Protein AF-A0A839XY44-F1 (afdb_monomer_lite)

Structure (mmCIF, N/CA/C/O backbone):
data_AF-A0A839XY44-F1
#
_entry.id   AF-A0A839XY44-F1
#
loop_
_atom_site.group_PDB
_atom_site.id
_atom_site.type_symbol
_atom_site.label_atom_id
_atom_site.label_alt_id
_atom_site.label_comp_id
_atom_site.label_asym_id
_atom_site.label_entity_id
_atom_site.label_seq_id
_atom_site.pdbx_PDB_ins_code
_atom_site.Cartn_x
_atom_site.Cartn_y
_atom_site.Cartn_z
_atom_site.occupancy
_atom_site.B_iso_or_equiv
_atom_site.auth_seq_id
_atom_site.auth_comp_id
_atom_site.auth_asym_id
_atom_site.auth_atom_id
_atom_site.pdbx_PDB_model_num
ATOM 1 N N . MET A 1 1 ? -42.173 -4.800 47.029 1.00 40.44 1 MET A N 1
ATOM 2 C CA . MET A 1 1 ? -41.913 -5.721 45.903 1.00 40.44 1 MET A CA 1
ATOM 3 C C . MET A 1 1 ? -42.371 -5.033 44.632 1.00 40.44 1 MET A C 1
ATOM 5 O O . MET A 1 1 ? -43.561 -4.953 44.373 1.00 40.44 1 MET A O 1
ATOM 9 N N . THR A 1 2 ? -41.430 -4.412 43.932 1.00 38.66 2 THR A N 1
ATOM 10 C CA . THR A 1 2 ? -41.634 -3.600 42.729 1.00 38.66 2 THR A CA 1
ATOM 11 C C . THR A 1 2 ? -41.383 -4.471 41.500 1.00 38.66 2 THR A C 1
ATOM 13 O O . THR A 1 2 ? -40.293 -5.015 41.348 1.00 38.66 2 THR A O 1
ATOM 16 N N . ALA A 1 3 ? -42.399 -4.645 40.652 1.00 41.47 3 ALA A N 1
ATOM 17 C CA . ALA A 1 3 ? -42.292 -5.419 39.419 1.00 41.47 3 ALA A CA 1
ATOM 18 C C . ALA A 1 3 ? -41.807 -4.528 38.266 1.00 41.47 3 ALA A C 1
ATOM 20 O O . ALA A 1 3 ? -42.402 -3.501 37.947 1.00 41.47 3 ALA A O 1
ATOM 21 N N . THR A 1 4 ? -40.694 -4.944 37.679 1.00 37.62 4 THR A N 1
ATOM 22 C CA . THR A 1 4 ? -39.958 -4.324 36.580 1.00 37.62 4 THR A CA 1
ATOM 23 C C . THR A 1 4 ? -40.728 -4.434 35.257 1.00 37.62 4 THR A C 1
ATOM 25 O O . THR A 1 4 ? -41.031 -5.536 34.805 1.00 37.62 4 THR A O 1
ATOM 28 N N . GLN A 1 5 ? -41.017 -3.296 34.617 1.00 40.06 5 GLN A N 1
ATOM 29 C CA . GLN A 1 5 ? -41.460 -3.214 33.219 1.00 40.06 5 GLN A CA 1
ATOM 30 C C . GLN A 1 5 ? -40.289 -3.514 32.268 1.00 40.06 5 GLN A C 1
ATOM 32 O O . GLN A 1 5 ? -39.195 -2.977 32.437 1.00 40.06 5 GLN A O 1
ATOM 37 N N . ALA A 1 6 ? -40.532 -4.345 31.254 1.00 39.34 6 ALA A N 1
ATOM 38 C CA . ALA A 1 6 ? -39.613 -4.579 30.141 1.00 39.34 6 ALA A CA 1
ATOM 39 C C . ALA A 1 6 ? -39.877 -3.579 28.991 1.00 39.34 6 ALA A C 1
ATOM 41 O O . ALA A 1 6 ? -41.036 -3.229 28.760 1.00 39.34 6 ALA A O 1
ATOM 42 N N . PRO A 1 7 ? -38.847 -3.126 28.251 1.00 44.50 7 PRO A N 1
ATOM 43 C CA . PRO A 1 7 ? -39.015 -2.171 27.158 1.00 44.50 7 PRO A CA 1
ATOM 44 C C . PRO A 1 7 ? -39.501 -2.853 25.869 1.00 44.50 7 PRO A C 1
ATOM 46 O O . PRO A 1 7 ? -38.890 -3.799 25.373 1.00 44.50 7 PRO A O 1
ATOM 49 N N . THR A 1 8 ? -40.586 -2.338 25.292 1.00 41.50 8 THR A N 1
ATOM 50 C CA . THR A 1 8 ? -41.048 -2.669 23.938 1.00 41.50 8 THR A CA 1
ATOM 51 C C . THR A 1 8 ? -40.262 -1.859 22.908 1.00 41.50 8 THR A C 1
ATOM 53 O O . THR A 1 8 ? -40.379 -0.635 22.859 1.00 41.50 8 THR A O 1
ATOM 56 N N . ASN A 1 9 ? -39.468 -2.539 22.078 1.00 42.09 9 ASN A N 1
ATOM 57 C CA . ASN A 1 9 ? -38.770 -1.932 20.945 1.00 42.09 9 ASN A CA 1
ATOM 58 C C . ASN A 1 9 ? -39.769 -1.561 19.841 1.00 42.09 9 ASN A C 1
ATOM 60 O O . ASN A 1 9 ? -40.447 -2.427 19.289 1.00 42.09 9 ASN A O 1
ATOM 64 N N . GLY A 1 10 ? -39.837 -0.268 19.523 1.00 40.12 10 GLY A N 1
ATOM 65 C CA . GLY A 1 10 ? -40.574 0.259 18.383 1.00 40.12 10 GLY A CA 1
ATOM 66 C C . GLY A 1 10 ? -39.823 0.019 17.076 1.00 40.12 10 GLY A C 1
ATOM 67 O O . GLY A 1 10 ? -38.669 0.418 16.934 1.00 40.12 10 GLY A O 1
ATOM 68 N N . HIS A 1 11 ? -40.502 -0.598 16.114 1.00 39.22 11 HIS A N 1
ATOM 69 C CA . HIS A 1 11 ? -40.177 -0.470 14.699 1.00 39.22 11 HIS A CA 1
ATOM 70 C C . HIS A 1 11 ? -41.278 0.370 14.049 1.00 39.22 11 HIS A C 1
ATOM 72 O O . HIS A 1 11 ? -42.430 -0.057 13.980 1.00 39.22 11 HIS A O 1
ATOM 78 N N . ASP A 1 12 ? -40.911 1.573 13.602 1.00 46.47 12 ASP A N 1
ATOM 79 C CA . ASP A 1 12 ? -41.733 2.421 12.740 1.00 46.47 12 ASP A CA 1
ATOM 80 C C . ASP A 1 12 ? -41.962 1.690 11.412 1.00 46.47 12 ASP A C 1
ATOM 82 O O . ASP A 1 12 ? -41.063 1.572 10.576 1.00 46.47 12 ASP A O 1
ATOM 86 N N . LEU A 1 13 ? -43.172 1.164 11.231 1.00 50.34 13 LEU A N 1
ATOM 87 C CA . LEU A 1 13 ? -43.634 0.696 9.934 1.00 50.34 13 LEU A CA 1
ATOM 88 C C . LEU A 1 13 ? -44.126 1.902 9.132 1.00 50.34 13 LEU A C 1
ATOM 90 O O . LEU A 1 13 ? -45.050 2.614 9.525 1.00 50.34 13 LEU A O 1
ATOM 94 N N . ASP A 1 14 ? -43.460 2.101 7.999 1.00 43.91 14 ASP A N 1
ATOM 95 C CA . ASP A 1 14 ? -43.719 3.101 6.974 1.00 43.91 14 ASP A CA 1
ATOM 96 C C . ASP A 1 14 ? -45.225 3.266 6.678 1.00 43.91 14 ASP A C 1
ATOM 98 O O . ASP A 1 14 ? -45.912 2.360 6.186 1.00 43.91 14 ASP A O 1
ATOM 102 N N . LYS A 1 15 ? -45.742 4.463 6.981 1.00 49.47 15 LYS A N 1
ATOM 103 C CA . LYS A 1 15 ? -47.161 4.844 6.876 1.00 49.47 15 LYS A CA 1
ATOM 104 C C . LYS A 1 15 ? -47.700 4.756 5.436 1.00 49.47 15 LYS A C 1
ATOM 106 O O . LYS A 1 15 ? -48.915 4.776 5.240 1.00 49.47 15 LYS A O 1
ATOM 111 N N . GLY A 1 16 ? -46.832 4.596 4.431 1.00 48.03 16 GLY A N 1
ATOM 112 C CA . GLY A 1 16 ? -47.216 4.402 3.030 1.00 48.03 16 GLY A CA 1
ATOM 113 C C . GLY A 1 16 ? -47.768 3.010 2.681 1.00 48.03 16 GLY A C 1
ATOM 114 O O . GLY A 1 16 ? -48.560 2.888 1.742 1.00 48.03 16 GLY A O 1
ATOM 115 N N . VAL A 1 17 ? -47.410 1.956 3.428 1.00 49.91 17 VAL A N 1
ATOM 116 C CA . VAL A 1 17 ? -47.859 0.576 3.130 1.00 49.91 17 VAL A CA 1
ATOM 117 C C . VAL A 1 17 ? -49.271 0.318 3.665 1.00 49.91 17 VAL A C 1
ATOM 119 O O . VAL A 1 17 ? -50.088 -0.317 2.993 1.00 49.91 17 VAL A O 1
ATOM 122 N N . VAL A 1 18 ? -49.601 0.890 4.826 1.00 51.09 18 VAL A N 1
ATOM 123 C CA . VAL A 1 18 ? -50.917 0.738 5.473 1.00 51.09 18 VAL A CA 1
ATOM 124 C C . VAL A 1 18 ? -52.036 1.365 4.626 1.00 51.09 18 VAL A C 1
ATOM 126 O O . VAL A 1 18 ? -53.115 0.786 4.501 1.00 51.09 18 VAL A O 1
ATOM 129 N N . ALA A 1 19 ? -51.765 2.479 3.936 1.00 52.78 19 ALA A N 1
ATOM 130 C CA . ALA A 1 19 ? -52.747 3.143 3.074 1.00 52.78 19 ALA A CA 1
ATOM 131 C C . ALA A 1 19 ? -53.102 2.333 1.807 1.00 52.78 19 ALA A C 1
ATOM 133 O O . ALA A 1 19 ? -54.256 2.334 1.374 1.00 52.78 19 ALA A O 1
ATOM 134 N N . ARG A 1 20 ? -52.149 1.582 1.227 1.00 51.22 20 ARG A N 1
ATOM 135 C CA . ARG A 1 20 ? -52.422 0.729 0.051 1.00 51.22 20 ARG A CA 1
ATOM 136 C C . ARG A 1 20 ? -53.151 -0.565 0.408 1.00 51.22 20 ARG A C 1
ATOM 138 O O . ARG A 1 20 ? -53.931 -1.053 -0.408 1.00 51.22 20 ARG A O 1
ATOM 145 N N . PHE A 1 21 ? -52.940 -1.103 1.610 1.00 49.59 21 PHE A N 1
ATOM 146 C CA . PHE A 1 21 ? -53.698 -2.261 2.092 1.00 49.59 21 PHE A CA 1
ATOM 147 C C . PHE A 1 21 ? -55.124 -1.888 2.519 1.00 49.59 21 PHE A C 1
ATOM 149 O O . PHE A 1 21 ? -56.051 -2.630 2.201 1.00 49.59 21 PHE A O 1
ATOM 156 N N . GLY A 1 22 ? -55.326 -0.712 3.126 1.00 52.31 22 GLY A N 1
ATOM 157 C CA . GLY A 1 22 ? -56.659 -0.222 3.499 1.00 52.31 22 GLY A CA 1
ATOM 158 C C . GLY A 1 22 ? -57.598 -0.031 2.301 1.00 52.31 22 GLY A C 1
ATOM 159 O O . GLY A 1 22 ? -58.738 -0.488 2.330 1.00 52.31 22 GLY A O 1
ATOM 160 N N . ALA A 1 23 ? -57.104 0.544 1.198 1.00 52.06 23 ALA A N 1
ATOM 161 C CA . ALA A 1 23 ? -57.911 0.747 -0.010 1.00 52.06 23 ALA A CA 1
ATOM 162 C C . ALA A 1 23 ? -58.240 -0.565 -0.754 1.00 52.06 23 ALA A C 1
ATOM 164 O O . ALA A 1 23 ? -59.282 -0.671 -1.402 1.00 52.06 23 ALA A O 1
ATOM 165 N N . LYS A 1 24 ? -57.376 -1.586 -0.647 1.00 49.12 24 LYS A N 1
ATOM 166 C CA . LYS A 1 24 ? -57.621 -2.903 -1.254 1.00 49.12 24 LYS A CA 1
ATOM 167 C C . LYS A 1 24 ? -58.607 -3.741 -0.433 1.00 49.12 24 LYS A C 1
ATOM 169 O O . LYS A 1 24 ? -59.386 -4.470 -1.032 1.00 49.12 24 LYS A O 1
ATOM 174 N N . LEU A 1 25 ? -58.618 -3.578 0.895 1.00 48.75 25 LEU A N 1
ATOM 175 C CA . LEU A 1 25 ? -59.583 -4.210 1.804 1.00 48.75 25 LEU A CA 1
ATOM 176 C C . LEU A 1 25 ? -60.983 -3.586 1.705 1.00 48.75 25 LEU A C 1
ATOM 178 O O . LEU A 1 25 ? -61.963 -4.328 1.682 1.00 48.75 25 LEU A O 1
ATOM 182 N N . ALA A 1 26 ? -61.084 -2.261 1.547 1.00 47.47 26 ALA A N 1
ATOM 183 C CA . ALA A 1 26 ? -62.368 -1.577 1.367 1.00 47.47 26 ALA A CA 1
ATOM 184 C C . ALA A 1 26 ? -63.065 -1.962 0.047 1.00 47.47 26 ALA A C 1
ATOM 186 O O . ALA A 1 26 ? -64.273 -2.180 0.029 1.00 47.47 26 ALA A O 1
ATOM 187 N N . LYS A 1 27 ? -62.304 -2.167 -1.041 1.00 45.28 27 LYS A N 1
ATOM 188 C CA . LYS A 1 27 ? -62.861 -2.611 -2.332 1.00 45.28 27 LYS A CA 1
ATOM 189 C C . LYS A 1 27 ? -63.316 -4.081 -2.338 1.00 45.28 27 LYS A C 1
ATOM 191 O O . LYS A 1 27 ? -64.126 -4.454 -3.176 1.00 45.28 27 LYS A O 1
ATOM 196 N N . THR A 1 28 ? -62.827 -4.914 -1.415 1.00 43.78 28 THR A N 1
ATOM 197 C CA . THR A 1 28 ? -63.354 -6.276 -1.188 1.00 43.78 28 THR A CA 1
ATOM 198 C C . THR A 1 28 ? -64.527 -6.326 -0.206 1.00 43.78 28 THR A C 1
ATOM 200 O O . THR A 1 28 ? -65.276 -7.297 -0.232 1.00 43.78 28 THR A O 1
ATOM 203 N N . ALA A 1 29 ? -64.712 -5.306 0.637 1.00 43.09 29 ALA A N 1
ATOM 204 C CA . ALA A 1 29 ? -65.801 -5.268 1.614 1.00 43.09 29 ALA A CA 1
ATOM 205 C C . ALA A 1 29 ? -67.149 -4.849 0.992 1.00 43.09 29 ALA A C 1
ATOM 207 O O . ALA A 1 29 ? -68.186 -5.345 1.409 1.00 43.09 29 ALA A O 1
ATOM 208 N N . GLU A 1 30 ? -67.149 -4.028 -0.064 1.00 41.34 30 GLU A N 1
ATOM 209 C CA . GLU A 1 30 ? -68.379 -3.587 -0.754 1.00 41.34 30 GLU A CA 1
ATOM 210 C C . GLU A 1 30 ? -68.938 -4.587 -1.791 1.00 41.34 30 GLU A C 1
ATOM 212 O O . GLU A 1 30 ? -69.933 -4.310 -2.453 1.00 41.34 30 GLU A O 1
ATOM 217 N N . THR A 1 31 ? -68.332 -5.768 -1.957 1.00 45.06 31 THR A N 1
ATOM 218 C CA . THR A 1 31 ? -68.825 -6.823 -2.878 1.00 45.06 31 THR A CA 1
ATOM 219 C C . THR A 1 31 ? -69.121 -8.150 -2.161 1.00 45.06 31 THR A C 1
ATOM 221 O O . THR A 1 31 ? -69.322 -9.173 -2.806 1.00 45.06 31 THR A O 1
ATOM 224 N N . SER A 1 32 ? -69.162 -8.153 -0.824 1.00 45.56 32 SER A N 1
ATOM 225 C CA . SER A 1 32 ? -69.278 -9.372 -0.003 1.00 45.56 32 SER A CA 1
ATOM 226 C C . SER A 1 32 ? -70.564 -9.452 0.834 1.00 45.56 32 SER A C 1
ATOM 228 O O . SER A 1 32 ? -70.625 -10.257 1.757 1.00 45.56 32 SER A O 1
ATOM 230 N N . ASP A 1 33 ? -71.593 -8.663 0.514 1.00 42.41 33 ASP A N 1
ATOM 231 C CA . ASP A 1 33 ? -72.858 -8.631 1.274 1.00 42.41 33 ASP A CA 1
ATOM 232 C C . ASP A 1 33 ? -74.039 -9.305 0.557 1.00 42.41 33 ASP A C 1
ATOM 234 O O . ASP A 1 33 ? -75.197 -9.053 0.871 1.00 42.41 33 ASP A O 1
ATOM 238 N N . ASN A 1 34 ? -73.782 -10.185 -0.417 1.00 53.44 34 ASN A N 1
ATOM 239 C CA . ASN A 1 34 ? -74.862 -10.943 -1.064 1.00 53.44 34 ASN A CA 1
ATOM 240 C C . ASN A 1 34 ? -74.422 -12.279 -1.678 1.00 53.44 34 ASN A C 1
ATOM 242 O O . ASN A 1 34 ? -74.818 -12.633 -2.786 1.00 53.44 34 ASN A O 1
ATOM 246 N N . VAL A 1 35 ? -73.605 -13.046 -0.953 1.00 49.34 35 VAL A N 1
ATOM 247 C CA . VAL A 1 35 ? -73.381 -14.464 -1.267 1.00 49.34 35 VAL A CA 1
ATOM 248 C C . VAL A 1 35 ? -73.365 -15.248 0.044 1.00 49.34 35 VAL A C 1
ATOM 250 O O . VAL A 1 35 ? -72.307 -15.541 0.597 1.00 49.34 35 VAL A O 1
ATOM 253 N N . GLU A 1 36 ? -74.554 -15.575 0.567 1.00 50.84 36 GLU A N 1
ATOM 254 C CA . GLU A 1 36 ? -74.685 -16.743 1.448 1.00 50.84 36 GLU A CA 1
ATOM 255 C C . GLU A 1 36 ? -74.027 -17.918 0.703 1.00 50.84 36 GLU A C 1
ATOM 257 O O . GLU A 1 36 ? -74.371 -18.150 -0.462 1.00 50.84 36 GLU A O 1
ATOM 262 N N . PRO A 1 37 ? -73.047 -18.622 1.297 1.00 52.94 37 PRO A N 1
ATOM 263 C CA . PRO A 1 37 ? -72.360 -19.685 0.588 1.00 52.94 37 PRO A CA 1
ATOM 264 C C . PRO A 1 37 ? -73.406 -20.719 0.172 1.00 52.94 37 PRO A C 1
ATOM 266 O O . PRO A 1 37 ? -74.141 -21.225 1.018 1.00 52.94 37 PRO A O 1
ATOM 269 N N . GLU A 1 38 ? -73.475 -21.034 -1.126 1.00 55.88 38 GLU A N 1
ATOM 270 C CA . GLU A 1 38 ? -74.392 -22.031 -1.711 1.00 55.88 38 GLU A CA 1
ATOM 271 C C . GLU A 1 38 ? -74.461 -23.318 -0.870 1.00 55.88 38 GLU A C 1
ATOM 273 O O . GLU A 1 38 ? -75.522 -23.921 -0.727 1.00 55.88 38 GLU A O 1
ATOM 278 N N . GLN A 1 39 ? -73.346 -23.661 -0.220 1.00 57.97 39 GLN A N 1
ATOM 279 C CA . GLN A 1 39 ? -73.186 -24.790 0.687 1.00 57.97 39 GLN A CA 1
ATOM 280 C C . GLN A 1 39 ? -74.081 -24.731 1.940 1.00 57.97 39 GLN A C 1
ATOM 282 O O . GLN A 1 39 ? -74.568 -25.774 2.361 1.00 57.97 39 GLN A O 1
ATOM 287 N N . ASP A 1 40 ? -74.361 -23.564 2.532 1.00 59.06 40 ASP A N 1
ATOM 288 C CA . ASP A 1 40 ? -75.241 -23.454 3.713 1.00 59.06 40 ASP A CA 1
ATOM 289 C C . ASP A 1 40 ? -76.727 -23.550 3.337 1.00 59.06 40 ASP A C 1
ATOM 291 O O . ASP A 1 40 ? -77.524 -24.155 4.063 1.00 59.06 40 ASP A O 1
ATOM 295 N N . ILE A 1 41 ? -77.105 -23.023 2.167 1.00 64.44 41 ILE A N 1
ATOM 296 C CA . ILE A 1 41 ? -78.453 -23.193 1.604 1.00 64.44 41 ILE A CA 1
ATOM 297 C C . ILE A 1 41 ? -78.665 -24.662 1.219 1.00 64.44 41 ILE A C 1
ATOM 299 O O . ILE A 1 41 ? -79.723 -25.232 1.493 1.00 64.44 41 ILE A O 1
ATOM 303 N N . GLU A 1 42 ? -77.656 -25.300 0.630 1.00 66.31 42 GLU A N 1
ATOM 304 C CA . GLU A 1 42 ? -77.681 -26.710 0.248 1.00 66.31 42 GLU A CA 1
ATOM 305 C C . GLU A 1 42 ? -77.720 -27.627 1.477 1.00 66.31 42 GLU A C 1
ATOM 307 O O . GLU A 1 42 ? -78.554 -28.527 1.540 1.00 66.31 42 GLU A O 1
ATOM 312 N N . VAL A 1 43 ? -76.943 -27.344 2.527 1.00 69.50 43 VAL A N 1
ATOM 313 C CA . VAL A 1 43 ? -77.003 -28.083 3.801 1.00 69.50 43 VAL A CA 1
ATOM 314 C C . VAL A 1 43 ? -78.353 -27.891 4.498 1.00 69.50 43 VAL A C 1
ATOM 316 O O . VAL A 1 43 ? -78.891 -28.851 5.057 1.00 69.50 43 VAL A O 1
ATOM 319 N N . ARG A 1 44 ? -78.956 -26.694 4.447 1.00 70.50 44 ARG A N 1
ATOM 320 C CA . ARG A 1 44 ? -80.315 -26.458 4.971 1.00 70.50 44 ARG A CA 1
ATOM 321 C C . ARG A 1 44 ? -81.378 -27.211 4.170 1.00 70.50 44 ARG A C 1
ATOM 323 O O . ARG A 1 44 ? -82.249 -27.830 4.782 1.00 70.50 44 ARG A O 1
ATOM 330 N N . LYS A 1 45 ? -81.284 -27.232 2.836 1.00 74.38 45 LYS A N 1
ATOM 331 C CA . LYS A 1 45 ? -82.171 -28.024 1.964 1.00 74.38 45 LYS A CA 1
ATOM 332 C C . LYS A 1 45 ? -82.016 -29.523 2.221 1.00 74.38 45 LYS A C 1
ATOM 334 O O . LYS A 1 45 ? -83.021 -30.197 2.415 1.00 74.38 45 LYS A O 1
ATOM 339 N N . LEU A 1 46 ? -80.786 -30.021 2.349 1.00 70.62 46 LEU A N 1
ATOM 340 C CA . LEU A 1 46 ? -80.493 -31.421 2.670 1.00 70.62 46 LEU A CA 1
ATOM 341 C C . LEU A 1 46 ? -80.983 -31.811 4.072 1.00 70.62 46 LEU A C 1
ATOM 343 O O . LEU A 1 46 ? -81.479 -32.919 4.260 1.00 70.62 46 LEU A O 1
ATOM 347 N N . ARG A 1 47 ? -80.909 -30.911 5.063 1.00 73.56 47 ARG A N 1
ATOM 348 C CA . ARG A 1 47 ? -81.481 -31.144 6.404 1.00 73.56 47 ARG A CA 1
ATOM 349 C C . ARG A 1 47 ? -83.009 -31.146 6.392 1.00 73.56 47 ARG A C 1
ATOM 351 O O . ARG A 1 47 ? -83.602 -31.985 7.064 1.00 73.56 47 ARG A O 1
ATOM 358 N N . ALA A 1 48 ? -83.639 -30.255 5.627 1.00 74.38 48 ALA A N 1
ATOM 359 C CA . ALA A 1 48 ? -85.092 -30.231 5.460 1.00 74.38 48 ALA A CA 1
ATOM 360 C C . ALA A 1 48 ? -85.598 -31.470 4.699 1.00 74.38 48 ALA A C 1
ATOM 362 O O . ALA A 1 48 ? -86.617 -32.053 5.066 1.00 74.38 48 ALA A O 1
ATOM 363 N N . GLU A 1 49 ? -84.855 -31.927 3.690 1.00 73.56 49 GLU A N 1
ATOM 364 C CA . GLU A 1 49 ? -85.137 -33.164 2.962 1.00 73.56 49 GLU A CA 1
ATOM 365 C C . GLU A 1 49 ? -84.924 -34.400 3.847 1.00 73.56 49 GLU A C 1
ATOM 367 O O . GLU A 1 49 ? -85.751 -35.308 3.840 1.00 73.56 49 GLU A O 1
ATOM 372 N N . ALA A 1 50 ? -83.877 -34.420 4.678 1.00 71.62 50 ALA A N 1
ATOM 373 C CA . ALA A 1 50 ? -83.650 -35.484 5.654 1.00 71.62 50 ALA A CA 1
ATOM 374 C C . ALA A 1 50 ? -84.739 -35.523 6.739 1.00 71.62 50 ALA A C 1
ATOM 376 O O . ALA A 1 50 ? -85.126 -36.607 7.168 1.00 71.62 50 ALA A O 1
ATOM 377 N N . ALA A 1 51 ? -85.260 -34.369 7.167 1.00 73.75 51 ALA A N 1
ATOM 378 C CA . ALA A 1 51 ? -86.389 -34.294 8.092 1.00 73.75 51 ALA A CA 1
ATOM 379 C C . ALA A 1 51 ? -87.682 -34.816 7.445 1.00 73.75 51 ALA A C 1
ATOM 381 O O . ALA A 1 51 ? -88.340 -35.672 8.029 1.00 73.75 51 ALA A O 1
ATOM 382 N N . ARG A 1 52 ? -87.984 -34.409 6.202 1.00 72.19 52 ARG A N 1
ATOM 383 C CA . ARG A 1 52 ? -89.128 -34.944 5.441 1.00 72.19 52 ARG A CA 1
ATOM 384 C C . ARG A 1 52 ? -89.018 -36.445 5.201 1.00 72.19 52 ARG A C 1
ATOM 386 O O . ARG A 1 52 ? -89.996 -37.156 5.380 1.00 72.19 52 ARG A O 1
ATOM 393 N N . LYS A 1 53 ? -87.831 -36.946 4.850 1.00 70.19 53 LYS A N 1
ATOM 394 C CA . LYS A 1 53 ? -87.591 -38.387 4.685 1.00 70.19 53 LYS A CA 1
ATOM 395 C C . LYS A 1 53 ? -87.770 -39.148 5.995 1.00 70.19 53 LYS A C 1
ATOM 397 O O . LYS A 1 53 ? -88.311 -40.240 5.965 1.00 70.19 53 LYS A O 1
ATOM 402 N N . ARG A 1 54 ? -87.377 -38.580 7.140 1.00 70.81 54 ARG A N 1
ATOM 403 C CA . ARG A 1 54 ? -87.629 -39.186 8.461 1.00 70.81 54 ARG A CA 1
ATOM 404 C C . ARG A 1 54 ? -89.108 -39.204 8.823 1.00 70.81 54 ARG A C 1
ATOM 406 O O . ARG A 1 54 ? -89.546 -40.155 9.451 1.00 70.81 54 ARG A O 1
ATOM 413 N N . GLU A 1 55 ? -89.860 -38.181 8.439 1.00 70.31 55 GLU A N 1
ATOM 414 C CA . GLU A 1 55 ? -91.295 -38.102 8.713 1.00 70.31 55 GLU A CA 1
ATOM 415 C C . GLU A 1 55 ? -92.106 -39.039 7.811 1.00 70.31 55 GLU A C 1
ATOM 417 O O . GLU A 1 55 ? -92.975 -39.744 8.307 1.00 70.31 55 GLU A O 1
ATOM 422 N N . ILE A 1 56 ? -91.740 -39.159 6.530 1.00 68.62 56 ILE A N 1
ATOM 423 C CA . ILE A 1 56 ? -92.283 -40.188 5.627 1.00 68.62 56 ILE A CA 1
ATOM 424 C C . ILE A 1 56 ? -91.953 -41.586 6.160 1.00 68.62 56 ILE A C 1
ATOM 426 O O . ILE A 1 56 ? -92.852 -42.401 6.312 1.00 68.62 56 ILE A O 1
ATOM 430 N N . ASN A 1 57 ? -90.698 -41.831 6.543 1.00 63.00 57 ASN A N 1
ATOM 431 C CA . ASN A 1 57 ? -90.272 -43.127 7.069 1.00 63.00 57 ASN A CA 1
ATOM 432 C C . ASN A 1 57 ? -90.952 -43.443 8.416 1.00 63.00 57 ASN A C 1
ATOM 434 O O . ASN A 1 57 ? -91.287 -44.593 8.667 1.00 63.00 57 ASN A O 1
ATOM 438 N N . ARG A 1 58 ? -91.255 -42.431 9.249 1.00 63.00 58 ARG A N 1
ATOM 439 C CA . ARG A 1 58 ? -92.056 -42.576 10.480 1.00 63.00 58 ARG A CA 1
ATOM 440 C C . ARG A 1 58 ? -93.514 -42.954 10.190 1.00 63.00 58 ARG A C 1
ATOM 442 O O . ARG A 1 58 ? -94.053 -43.830 10.856 1.00 63.00 58 ARG A O 1
ATOM 449 N N . LEU A 1 59 ? -94.136 -42.324 9.194 1.00 61.16 59 LEU A N 1
ATOM 450 C CA . LEU A 1 59 ? -95.503 -42.642 8.758 1.00 61.16 59 LEU A CA 1
ATOM 451 C C . LEU A 1 59 ? -95.585 -44.009 8.053 1.00 61.16 59 LEU A C 1
ATOM 453 O O . LEU A 1 59 ? -96.613 -44.684 8.121 1.00 61.16 59 LEU A O 1
ATOM 457 N N . GLU A 1 60 ? -94.493 -44.441 7.421 1.00 58.00 60 GLU A N 1
ATOM 458 C CA . GLU A 1 60 ? -94.317 -45.805 6.920 1.00 58.00 60 GLU A CA 1
ATOM 459 C C . GLU A 1 60 ? -94.111 -46.796 8.077 1.00 58.00 60 GLU A C 1
ATOM 461 O O . GLU A 1 60 ? -94.733 -47.852 8.063 1.00 58.00 60 GLU A O 1
ATOM 466 N N . THR A 1 61 ? -93.353 -46.452 9.131 1.00 57.69 61 THR A N 1
ATOM 467 C CA . THR A 1 61 ? -93.154 -47.337 10.301 1.00 57.69 61 THR A CA 1
ATOM 468 C C . THR A 1 61 ? -94.409 -47.499 11.160 1.00 57.69 61 THR A C 1
ATOM 470 O O . THR A 1 61 ? -94.647 -48.596 11.655 1.00 57.69 61 THR A O 1
ATOM 473 N N . GLU A 1 62 ? -95.250 -46.467 11.284 1.00 56.22 62 GLU A N 1
ATOM 474 C CA . GLU A 1 62 ? -96.539 -46.539 11.999 1.00 56.22 62 GLU A CA 1
ATOM 475 C C . GLU A 1 62 ? -97.600 -47.373 11.234 1.00 56.22 62 GLU A C 1
ATOM 477 O O . GLU A 1 62 ? -98.554 -47.850 11.843 1.00 56.22 62 GLU A O 1
ATOM 482 N N . ASN A 1 63 ? -97.403 -47.644 9.932 1.00 52.53 63 ASN A N 1
ATOM 483 C CA . ASN A 1 63 ? -98.190 -48.617 9.150 1.00 52.53 63 ASN A CA 1
ATOM 484 C C . ASN A 1 63 ? -97.468 -49.971 8.936 1.00 52.53 63 ASN A C 1
ATOM 486 O O . ASN A 1 63 ? -98.077 -50.929 8.454 1.00 52.53 63 ASN A O 1
ATOM 490 N N . ALA A 1 64 ? -96.184 -50.080 9.296 1.00 50.09 64 ALA A N 1
ATOM 491 C CA . ALA A 1 64 ? -95.344 -51.254 9.037 1.00 50.09 64 ALA A CA 1
ATOM 492 C C . ALA A 1 64 ? -95.428 -52.353 10.109 1.00 50.09 64 ALA A C 1
ATOM 494 O O . ALA A 1 64 ? -94.870 -53.432 9.902 1.00 50.09 64 ALA A O 1
ATOM 495 N N . GLU A 1 65 ? -96.168 -52.156 11.209 1.00 49.88 65 GLU A N 1
ATOM 496 C CA . GLU A 1 65 ? -96.461 -53.250 12.156 1.00 49.88 65 GLU A CA 1
ATOM 497 C C . GLU A 1 65 ? -97.261 -54.401 11.502 1.00 49.88 65 GLU A C 1
ATOM 499 O O . GLU A 1 65 ? -97.268 -55.517 12.017 1.00 49.88 65 GLU A O 1
ATOM 504 N N . LEU A 1 66 ? -97.844 -54.185 10.313 1.00 52.22 66 LEU A N 1
ATOM 505 C CA . LEU A 1 66 ? -98.539 -55.205 9.513 1.00 52.22 66 LEU A CA 1
ATOM 506 C C . LEU A 1 66 ? -97.690 -55.859 8.400 1.00 52.22 66 LEU A C 1
ATOM 508 O O . LEU A 1 66 ? -98.166 -56.791 7.757 1.00 52.22 66 LEU A O 1
ATOM 512 N N . PHE A 1 67 ? -96.421 -55.465 8.220 1.00 48.91 67 PHE A N 1
ATOM 513 C CA . PHE A 1 67 ? -95.461 -56.136 7.318 1.00 48.91 67 PHE A CA 1
ATOM 514 C C . PHE A 1 67 ? -94.167 -56.565 8.027 1.00 48.91 67 PHE A C 1
ATOM 516 O O . PHE A 1 67 ? -93.157 -56.854 7.387 1.00 48.91 67 PHE A O 1
ATOM 523 N N . ALA A 1 68 ? -94.203 -56.670 9.358 1.00 49.84 68 ALA A N 1
ATOM 524 C CA . ALA A 1 68 ? -93.050 -56.922 10.222 1.00 49.84 68 ALA A CA 1
ATOM 525 C C . ALA A 1 68 ? -92.320 -58.265 10.020 1.00 49.84 68 ALA A C 1
ATOM 527 O O . ALA A 1 68 ? -91.417 -58.577 10.785 1.00 49.84 68 ALA A O 1
ATOM 528 N N . ASN A 1 69 ? -92.643 -59.064 9.005 1.00 53.84 69 ASN A N 1
ATOM 529 C CA . ASN A 1 69 ? -91.883 -60.264 8.680 1.00 53.84 69 ASN A CA 1
ATOM 530 C C . ASN A 1 69 ? -91.885 -60.497 7.173 1.00 53.84 69 ASN A C 1
ATOM 532 O O . ASN A 1 69 ? -92.708 -61.250 6.672 1.00 53.84 69 ASN A O 1
ATOM 536 N N . VAL A 1 70 ? -90.984 -59.818 6.466 1.00 56.16 70 VAL A N 1
ATOM 537 C CA . VAL A 1 70 ? -89.963 -60.381 5.561 1.00 56.16 70 VAL A CA 1
ATOM 538 C C . VAL A 1 70 ? -89.312 -59.168 4.895 1.00 56.16 70 VAL A C 1
ATOM 540 O O . VAL A 1 70 ? -89.805 -58.661 3.896 1.00 56.16 70 VAL A O 1
ATOM 543 N N . VAL A 1 71 ? -88.211 -58.667 5.468 1.00 56.50 71 VAL A N 1
ATOM 544 C CA . VAL A 1 71 ? -87.367 -57.697 4.755 1.00 56.50 71 VAL A CA 1
ATOM 545 C C . VAL A 1 71 ? -86.808 -58.419 3.539 1.00 56.50 71 VAL A C 1
ATOM 547 O O . VAL A 1 71 ? -86.096 -59.424 3.704 1.00 56.50 71 VAL A O 1
ATOM 550 N N . ASP A 1 72 ? -87.155 -57.921 2.357 1.00 61.41 72 ASP A N 1
ATOM 551 C CA . ASP A 1 72 ? -86.733 -58.472 1.077 1.00 61.41 72 ASP A CA 1
ATOM 552 C C . ASP A 1 72 ? -85.201 -58.666 1.098 1.00 61.41 72 ASP A C 1
ATOM 554 O O . ASP A 1 72 ? -84.463 -57.744 1.482 1.00 61.41 72 ASP A O 1
ATOM 558 N N . PRO A 1 73 ? -84.681 -59.876 0.815 1.00 69.62 73 PRO A N 1
ATOM 559 C CA . PRO A 1 73 ? -83.241 -60.101 0.726 1.00 69.62 73 PRO A CA 1
ATOM 560 C C . PRO A 1 73 ? -82.531 -59.090 -0.187 1.00 69.62 73 PRO A C 1
ATOM 562 O O . PRO A 1 73 ? -81.392 -58.720 0.119 1.00 69.62 73 PRO A O 1
ATOM 565 N N . ASP A 1 74 ? -83.204 -58.585 -1.222 1.00 71.44 74 ASP A N 1
ATOM 566 C CA . ASP A 1 74 ? -82.637 -57.606 -2.150 1.00 71.44 74 ASP A CA 1
ATOM 567 C C . ASP A 1 74 ? -82.431 -56.232 -1.487 1.00 71.44 74 ASP A C 1
ATOM 569 O O . ASP A 1 74 ? -81.401 -55.581 -1.692 1.00 71.44 74 ASP A O 1
ATOM 573 N N . GLU A 1 75 ? -83.339 -55.819 -0.599 1.00 71.25 75 GLU A N 1
ATOM 574 C CA . GLU A 1 75 ? -83.242 -54.555 0.139 1.00 71.25 75 GLU A CA 1
ATOM 575 C C . GLU A 1 75 ? -82.136 -54.604 1.206 1.00 71.25 75 GLU A C 1
ATOM 577 O O . GLU A 1 75 ? -81.309 -53.692 1.302 1.00 71.25 75 GLU A O 1
ATOM 582 N N . ARG A 1 76 ? -81.999 -55.732 1.921 1.00 73.62 76 ARG A N 1
ATOM 583 C CA . ARG A 1 76 ? -80.851 -55.967 2.822 1.00 73.62 76 ARG A CA 1
ATOM 584 C C . ARG A 1 76 ? -79.523 -55.950 2.072 1.00 73.62 76 ARG A C 1
ATOM 586 O O . ARG A 1 76 ? -78.517 -55.445 2.582 1.00 73.62 76 ARG A O 1
ATOM 593 N N . GLN A 1 77 ? -79.490 -56.497 0.858 1.00 78.44 77 GLN A N 1
ATOM 594 C CA . GLN A 1 77 ? -78.290 -56.482 0.031 1.00 78.44 77 GLN A CA 1
ATOM 595 C C . GLN A 1 77 ? -77.961 -55.065 -0.464 1.00 78.44 77 GLN A C 1
ATOM 597 O O . GLN A 1 77 ? -76.784 -54.683 -0.462 1.00 78.44 77 GLN A O 1
ATOM 602 N N . ALA A 1 78 ? -78.975 -54.258 -0.791 1.00 78.62 78 ALA A N 1
ATOM 603 C CA . ALA A 1 78 ? -78.823 -52.848 -1.139 1.00 78.62 78 ALA A CA 1
ATOM 604 C C . ALA A 1 78 ? -78.287 -52.015 0.041 1.00 78.62 78 ALA A C 1
ATOM 606 O O . ALA A 1 78 ? -77.294 -51.297 -0.118 1.00 78.62 78 ALA A O 1
ATOM 607 N N . GLU A 1 79 ? -78.838 -52.173 1.249 1.00 78.31 79 GLU A N 1
ATOM 608 C CA . GLU A 1 79 ? -78.347 -51.497 2.459 1.00 78.31 79 GLU A CA 1
ATOM 609 C C . GLU A 1 79 ? -76.913 -51.900 2.815 1.00 78.31 79 GLU A C 1
ATOM 611 O O . GLU A 1 79 ? -76.075 -51.060 3.168 1.00 78.31 79 GLU A O 1
ATOM 616 N N . HIS A 1 80 ? -76.578 -53.188 2.700 1.00 83.75 80 HIS A N 1
ATOM 617 C CA . HIS A 1 80 ? -75.204 -53.650 2.874 1.00 83.75 80 HIS A CA 1
ATOM 618 C C . HIS A 1 80 ? -74.265 -53.063 1.816 1.00 83.75 80 HIS A C 1
ATOM 620 O O . HIS A 1 80 ? -73.126 -52.715 2.144 1.00 83.75 80 HIS A O 1
ATOM 626 N N . GLY A 1 81 ? -74.730 -52.906 0.574 1.00 84.44 81 GLY A N 1
ATOM 627 C CA . GLY A 1 81 ? -74.014 -52.209 -0.492 1.00 84.44 81 GLY A CA 1
ATOM 628 C C . GLY A 1 81 ? -73.705 -50.759 -0.117 1.00 84.44 81 GLY A C 1
ATOM 629 O O . GLY A 1 81 ? -72.538 -50.353 -0.119 1.00 84.44 81 GLY A O 1
ATOM 630 N N . VAL A 1 82 ? -74.718 -50.002 0.308 1.00 84.19 82 VAL A N 1
ATOM 631 C CA . VAL A 1 82 ? -74.572 -48.601 0.735 1.00 84.19 82 VAL A CA 1
ATOM 632 C C . VAL A 1 82 ? -73.626 -48.490 1.931 1.00 84.19 82 VAL A C 1
ATOM 634 O O . VAL A 1 82 ? -72.646 -47.745 1.873 1.00 84.19 82 VAL A O 1
ATOM 637 N N . ASN A 1 83 ? -73.807 -49.304 2.971 1.00 87.88 83 ASN A N 1
ATOM 638 C CA . ASN A 1 83 ? -72.943 -49.285 4.154 1.00 87.88 83 ASN A CA 1
ATOM 639 C C . ASN A 1 83 ? -71.483 -49.644 3.835 1.00 87.88 83 ASN A C 1
ATOM 641 O O . ASN A 1 83 ? -70.552 -49.058 4.399 1.00 87.88 83 ASN A O 1
ATOM 645 N N . ARG A 1 84 ? -71.246 -50.564 2.891 1.00 87.44 84 ARG A N 1
ATOM 646 C CA . ARG A 1 84 ? -69.893 -50.863 2.394 1.00 87.44 84 ARG A CA 1
ATOM 647 C C . ARG A 1 84 ? -69.275 -49.655 1.693 1.00 87.44 84 ARG A C 1
ATOM 649 O O . ARG A 1 84 ? -68.101 -49.366 1.934 1.00 87.44 84 ARG A O 1
ATOM 656 N N . THR A 1 85 ? -70.041 -48.930 0.876 1.00 87.44 85 THR A N 1
ATOM 657 C CA . THR A 1 85 ? -69.540 -47.724 0.194 1.00 87.44 85 THR A CA 1
ATOM 658 C C . THR A 1 85 ? -69.245 -46.577 1.160 1.00 87.44 85 THR A C 1
ATOM 660 O O . THR A 1 85 ? -68.202 -45.939 1.018 1.00 87.44 85 THR A O 1
ATOM 663 N N . ILE A 1 86 ? -70.077 -46.364 2.186 1.00 86.50 86 ILE A N 1
ATOM 664 C CA . ILE A 1 86 ? -69.848 -45.347 3.226 1.00 86.50 86 ILE A CA 1
ATOM 665 C C . ILE A 1 86 ? -68.561 -45.663 3.990 1.00 86.50 86 ILE A C 1
ATOM 667 O O . ILE A 1 86 ? -67.647 -44.841 4.009 1.00 86.50 86 ILE A O 1
ATOM 671 N N . ARG A 1 87 ? -68.407 -46.892 4.501 1.00 88.25 87 ARG A N 1
ATOM 672 C CA . ARG A 1 87 ? -67.174 -47.319 5.193 1.00 88.25 87 ARG A CA 1
ATOM 673 C C . ARG A 1 87 ? -65.938 -47.211 4.298 1.00 88.25 87 ARG A C 1
ATOM 675 O O . ARG A 1 87 ? -64.848 -46.892 4.767 1.00 88.25 87 ARG A O 1
ATOM 682 N N . ALA A 1 88 ? -66.070 -47.490 3.000 1.00 90.31 88 ALA A N 1
ATOM 683 C CA . ALA A 1 88 ? -64.977 -47.311 2.047 1.00 90.31 88 ALA A CA 1
ATOM 684 C C . ALA A 1 88 ? -64.607 -45.830 1.855 1.00 90.31 88 ALA A C 1
ATOM 686 O O . ALA A 1 88 ? -63.419 -45.507 1.834 1.00 90.31 88 ALA A O 1
ATOM 687 N N . ARG A 1 89 ? -65.593 -44.930 1.761 1.00 86.81 89 ARG A N 1
ATOM 688 C CA . ARG A 1 89 ? -65.373 -43.480 1.646 1.00 86.81 89 ARG A CA 1
ATOM 689 C C . ARG A 1 89 ? -64.796 -42.878 2.925 1.00 86.81 89 ARG A C 1
ATOM 691 O O . ARG A 1 89 ? -63.844 -42.113 2.838 1.00 86.81 89 ARG A O 1
ATOM 698 N N . GLU A 1 90 ? -65.278 -43.281 4.097 1.00 88.00 90 GLU A N 1
ATOM 699 C CA . GLU A 1 90 ? -64.735 -42.838 5.388 1.00 88.00 90 GLU A CA 1
ATOM 700 C C . GLU A 1 90 ? -63.274 -43.252 5.571 1.00 88.00 90 GLU A C 1
ATOM 702 O O . GLU A 1 90 ? -62.448 -42.441 5.988 1.00 88.00 90 GLU A O 1
ATOM 707 N N . ARG A 1 91 ? -62.918 -44.493 5.205 1.00 90.75 91 ARG A N 1
ATOM 708 C CA . ARG A 1 91 ? -61.517 -44.942 5.217 1.00 90.75 91 ARG A CA 1
ATOM 709 C C . ARG A 1 91 ? -60.647 -44.101 4.288 1.00 90.75 91 ARG A C 1
ATOM 711 O O . ARG A 1 91 ? -59.563 -43.690 4.691 1.00 90.75 91 ARG A O 1
ATOM 718 N N . LYS A 1 92 ? -61.131 -43.798 3.079 1.00 89.88 92 LYS A N 1
ATOM 719 C CA . LYS A 1 92 ? -60.423 -42.915 2.138 1.00 89.88 92 LYS A CA 1
ATOM 720 C C . LYS A 1 92 ? -60.255 -41.499 2.694 1.00 89.88 92 LYS A C 1
ATOM 722 O O . LYS A 1 92 ? -59.161 -40.957 2.601 1.00 89.88 92 LYS A O 1
ATOM 727 N N . ALA A 1 93 ? -61.288 -40.926 3.309 1.00 84.69 93 ALA A N 1
ATOM 728 C CA . ALA A 1 93 ? -61.229 -39.590 3.901 1.00 84.69 93 ALA A CA 1
ATOM 729 C C . ALA A 1 93 ? -60.243 -39.519 5.080 1.00 84.69 93 ALA A C 1
ATOM 731 O O . ALA A 1 93 ? -59.431 -38.601 5.143 1.00 84.69 93 ALA A O 1
ATOM 732 N N . ARG A 1 94 ? -60.248 -40.520 5.974 1.00 89.62 94 ARG A N 1
ATOM 733 C CA . ARG A 1 94 ? -59.287 -40.599 7.090 1.00 89.62 94 ARG A CA 1
ATOM 734 C C . ARG A 1 94 ? -57.846 -40.737 6.602 1.00 89.62 94 ARG A C 1
ATOM 736 O O . ARG A 1 94 ? -56.965 -40.075 7.139 1.00 89.62 94 ARG A O 1
ATOM 743 N N . LEU A 1 95 ? -57.610 -41.553 5.572 1.00 89.88 95 LEU A N 1
ATOM 744 C CA . LEU A 1 95 ? -56.286 -41.678 4.957 1.00 89.88 95 LEU A CA 1
ATOM 745 C C . LEU A 1 95 ? -55.841 -40.367 4.300 1.00 89.88 95 LEU A C 1
ATOM 747 O O . LEU A 1 95 ? -54.708 -39.948 4.506 1.00 89.88 95 LEU A O 1
ATOM 751 N N . ALA A 1 96 ? -56.727 -39.689 3.566 1.00 89.50 96 ALA A N 1
ATOM 752 C CA . ALA A 1 96 ? -56.415 -38.410 2.930 1.00 89.50 96 ALA A CA 1
ATOM 753 C C . ALA A 1 96 ? -56.058 -37.319 3.956 1.00 89.50 96 ALA A C 1
ATOM 755 O O . ALA A 1 96 ? -55.089 -36.589 3.760 1.00 89.50 96 ALA A O 1
ATOM 756 N N . LEU A 1 97 ? -56.792 -37.243 5.071 1.00 88.31 97 LEU A N 1
ATOM 757 C CA . LEU A 1 97 ? -56.490 -36.313 6.164 1.00 88.31 97 LEU A CA 1
ATOM 758 C C . LEU A 1 97 ? -55.165 -36.653 6.855 1.00 88.31 97 LEU A C 1
ATOM 760 O O . LEU A 1 97 ? -54.344 -35.763 7.059 1.00 88.31 97 LEU A O 1
ATOM 764 N N . GLY A 1 98 ? -54.920 -37.935 7.147 1.00 88.25 98 GLY A N 1
ATOM 765 C CA . GLY A 1 98 ? -53.660 -38.381 7.747 1.00 88.25 98 GLY A CA 1
ATOM 766 C C . GLY A 1 98 ? -52.442 -38.084 6.866 1.00 88.25 98 GLY A C 1
ATOM 767 O O . GLY A 1 98 ? -51.414 -37.639 7.371 1.00 88.25 98 GLY A O 1
ATOM 768 N N . LEU A 1 99 ? -52.566 -38.261 5.546 1.00 89.56 99 LEU A N 1
ATOM 769 C CA . LEU A 1 99 ? -51.516 -37.914 4.584 1.00 89.56 99 LEU A CA 1
ATOM 770 C C . LEU A 1 99 ? -51.298 -36.399 4.499 1.00 89.56 99 LEU A C 1
ATOM 772 O O . LEU A 1 99 ? -50.157 -35.946 4.533 1.00 89.56 99 LEU A O 1
ATOM 776 N N . ALA A 1 100 ? -52.370 -35.604 4.465 1.00 88.75 100 ALA A N 1
ATOM 777 C CA . ALA A 1 100 ? -52.266 -34.146 4.447 1.00 88.75 100 ALA A CA 1
ATOM 778 C C . ALA A 1 100 ? -51.613 -33.589 5.726 1.00 88.75 100 ALA A C 1
ATOM 780 O O . ALA A 1 100 ? -50.817 -32.651 5.660 1.00 88.75 100 ALA A O 1
ATOM 781 N N . GLU A 1 101 ? -51.914 -34.162 6.895 1.00 89.12 101 GLU A N 1
ATOM 782 C CA . GLU A 1 101 ? -51.246 -33.807 8.151 1.00 89.12 101 GLU A CA 1
ATOM 783 C C . GLU A 1 101 ? -49.773 -34.224 8.164 1.00 89.12 101 GLU A C 1
ATOM 785 O O . GLU A 1 101 ? -48.927 -33.446 8.612 1.00 89.12 101 GLU A O 1
ATOM 790 N N . ALA A 1 102 ? -49.450 -35.414 7.647 1.00 87.44 102 ALA A N 1
ATOM 791 C CA . ALA A 1 102 ? -48.072 -35.878 7.522 1.00 87.44 102 ALA A CA 1
ATOM 792 C C . ALA A 1 102 ? -47.250 -34.955 6.606 1.00 87.44 102 ALA A C 1
ATOM 794 O O . ALA A 1 102 ? -46.174 -34.511 7.003 1.00 87.44 102 ALA A O 1
ATOM 795 N N . GLU A 1 103 ? -47.789 -34.568 5.446 1.00 89.00 103 GLU A N 1
ATOM 796 C CA . GLU A 1 103 ? -47.139 -33.612 4.544 1.00 89.00 103 GLU A CA 1
ATOM 797 C C . GLU A 1 103 ? -46.945 -32.236 5.189 1.00 89.00 103 GLU A C 1
ATOM 799 O O . GLU A 1 103 ? -45.894 -31.616 5.026 1.00 89.00 103 GLU A O 1
ATOM 804 N N . ARG A 1 104 ? -47.937 -31.734 5.937 1.00 87.88 104 ARG A N 1
ATOM 805 C CA . ARG A 1 104 ? -47.807 -30.459 6.663 1.00 87.88 104 ARG A CA 1
ATOM 806 C C . ARG A 1 104 ? -46.704 -30.525 7.714 1.00 87.88 104 ARG A C 1
ATOM 808 O O . ARG A 1 104 ? -45.912 -29.589 7.802 1.00 87.88 104 ARG A O 1
ATOM 815 N N . ARG A 1 105 ? -46.623 -31.621 8.476 1.00 86.31 105 ARG A N 1
ATOM 816 C CA . ARG A 1 105 ? -45.551 -31.843 9.459 1.00 86.31 105 ARG A CA 1
ATOM 817 C C . ARG A 1 105 ? -44.187 -31.946 8.793 1.00 86.31 105 ARG A C 1
ATOM 819 O O . ARG A 1 105 ? -43.239 -31.348 9.287 1.00 86.31 105 ARG A O 1
ATOM 826 N N . GLU A 1 106 ? -44.087 -32.632 7.660 1.00 88.75 106 GLU A N 1
ATOM 827 C CA . GLU A 1 106 ? -42.833 -32.734 6.915 1.00 88.75 106 GLU A CA 1
ATOM 828 C C . GLU A 1 106 ? -42.386 -31.370 6.368 1.00 88.75 106 GLU A C 1
ATOM 830 O O . GLU A 1 106 ? -41.218 -31.002 6.491 1.00 88.75 106 GLU A O 1
ATOM 835 N N . ARG A 1 107 ? -43.310 -30.572 5.814 1.00 86.00 107 ARG A N 1
ATOM 836 C CA . ARG A 1 107 ? -43.015 -29.206 5.349 1.00 86.00 107 ARG A CA 1
ATOM 837 C C . ARG A 1 107 ? -42.598 -28.295 6.503 1.00 86.00 107 ARG A C 1
ATOM 839 O O . ARG A 1 107 ? -41.620 -27.570 6.354 1.00 86.00 107 ARG A O 1
ATOM 846 N N . ALA A 1 108 ? -43.285 -28.364 7.643 1.00 84.94 108 ALA A N 1
ATOM 847 C CA . ALA A 1 108 ? -42.924 -27.604 8.838 1.00 84.94 108 ALA A CA 1
ATOM 848 C C . ALA A 1 108 ? -41.543 -28.015 9.377 1.00 84.94 108 ALA A C 1
ATOM 850 O O . ALA A 1 108 ? -40.731 -27.153 9.692 1.00 84.94 108 ALA A O 1
ATOM 851 N N . ALA A 1 109 ? -41.232 -29.314 9.400 1.00 83.88 109 ALA A N 1
ATOM 852 C CA . ALA A 1 109 ? -39.915 -29.810 9.79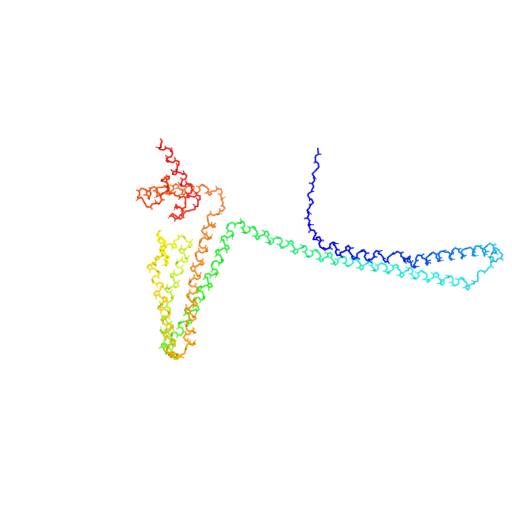7 1.00 83.88 109 ALA A CA 1
ATOM 853 C C . ALA A 1 109 ? -38.807 -29.321 8.849 1.00 83.88 109 ALA A C 1
ATOM 855 O O . ALA A 1 109 ? -37.756 -28.884 9.310 1.00 83.88 109 ALA A O 1
ATOM 856 N N . LYS A 1 110 ? -39.052 -29.330 7.530 1.00 88.25 110 LYS A N 1
ATOM 857 C CA . LYS A 1 110 ? -38.113 -28.786 6.534 1.00 88.25 110 LYS A CA 1
ATOM 858 C C . LYS A 1 110 ? -37.906 -27.280 6.695 1.00 88.25 110 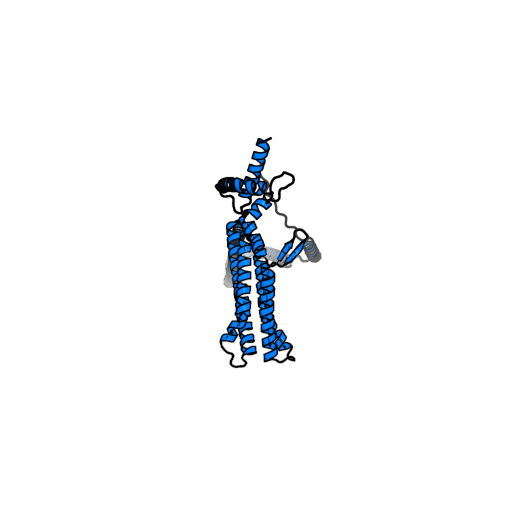LYS A C 1
ATOM 860 O O . LYS A 1 110 ? -36.777 -26.822 6.576 1.00 88.25 110 LYS A O 1
ATOM 865 N N . GLN A 1 111 ? -38.969 -26.522 6.962 1.00 83.00 111 GLN A N 1
ATOM 866 C CA . GLN A 1 111 ? -38.873 -25.080 7.203 1.00 83.00 111 GLN A CA 1
ATOM 867 C C . GLN A 1 111 ? -38.102 -24.777 8.489 1.00 83.00 111 GLN A C 1
ATOM 869 O O . GLN A 1 111 ? -37.183 -23.969 8.449 1.00 83.00 111 GLN A O 1
ATOM 874 N N . ASN A 1 112 ? -38.394 -25.474 9.589 1.00 81.06 112 ASN A N 1
ATOM 875 C CA . ASN A 1 112 ? -37.653 -25.305 10.839 1.00 81.06 112 ASN A CA 1
ATOM 876 C C . ASN A 1 112 ? -36.171 -25.648 10.664 1.00 81.06 112 ASN A C 1
ATOM 878 O O . ASN A 1 112 ? -35.328 -24.850 11.042 1.00 81.06 112 ASN A O 1
ATOM 882 N N . ALA A 1 113 ? -35.842 -26.748 9.979 1.00 85.12 113 ALA A N 1
ATOM 883 C CA . ALA A 1 113 ? -34.449 -27.095 9.695 1.00 85.12 113 ALA A CA 1
ATOM 884 C C . ALA A 1 113 ? -33.722 -26.029 8.848 1.00 85.12 113 ALA A C 1
ATOM 886 O O . ALA A 1 113 ? -32.522 -25.818 9.010 1.00 85.12 113 ALA A O 1
ATOM 887 N N . GLN A 1 114 ? -34.432 -25.350 7.939 1.00 83.94 114 GLN A N 1
ATOM 888 C CA . GLN A 1 114 ? -33.875 -24.220 7.190 1.00 83.94 114 GLN A CA 1
ATOM 889 C C . GLN A 1 114 ? -33.669 -22.988 8.077 1.00 83.94 114 GLN A C 1
ATOM 891 O O . GLN A 1 114 ? -32.647 -22.323 7.934 1.00 83.94 114 GLN A O 1
ATOM 896 N N . MET A 1 115 ? -34.603 -22.699 8.986 1.00 75.25 115 MET A N 1
ATOM 897 C CA . MET A 1 115 ? -34.482 -21.596 9.944 1.00 75.25 115 MET A CA 1
ATOM 898 C C . MET A 1 115 ? -33.330 -21.830 10.924 1.00 75.25 115 MET A C 1
ATOM 900 O O . MET A 1 115 ? -32.490 -20.952 11.070 1.00 75.25 115 MET A O 1
ATOM 904 N N . ASP A 1 116 ? -33.205 -23.036 11.481 1.00 80.81 116 ASP A N 1
ATOM 905 C CA . ASP A 1 116 ? -32.103 -23.407 12.376 1.00 80.81 116 ASP A CA 1
ATOM 906 C C . ASP A 1 116 ? -30.739 -23.231 11.681 1.00 80.81 116 ASP A C 1
ATOM 908 O O . ASP A 1 116 ? -29.792 -22.693 12.253 1.00 80.81 116 ASP A O 1
ATOM 912 N N . ALA A 1 117 ? -30.642 -23.609 10.400 1.00 84.12 117 ALA A N 1
ATOM 913 C CA . ALA A 1 117 ? -29.424 -23.417 9.614 1.00 84.12 117 ALA A CA 1
ATOM 914 C C . ALA A 1 117 ? -29.095 -21.932 9.355 1.00 84.12 117 ALA A C 1
ATOM 916 O O . ALA A 1 117 ? -27.919 -21.563 9.242 1.00 84.12 117 ALA A O 1
ATOM 917 N N . LEU A 1 118 ? -30.114 -21.074 9.231 1.00 80.69 118 LEU A N 1
ATOM 918 C CA . LEU A 1 118 ? -29.933 -19.625 9.121 1.00 80.69 118 LEU A CA 1
ATOM 919 C C . LEU A 1 118 ? -29.491 -19.026 10.460 1.00 80.69 118 LEU A C 1
ATOM 921 O O . LEU A 1 118 ? -28.522 -18.266 10.475 1.00 80.69 118 LEU A O 1
ATOM 925 N N . ASP A 1 119 ? -30.108 -19.437 11.565 1.00 80.88 119 ASP A N 1
ATOM 926 C CA . ASP A 1 119 ? -29.761 -18.998 12.919 1.00 80.88 119 ASP A CA 1
ATOM 927 C C . ASP A 1 119 ? -28.323 -19.393 13.289 1.00 80.88 119 ASP A C 1
ATOM 929 O O . ASP A 1 119 ? -27.558 -18.578 13.815 1.00 80.88 119 ASP A O 1
ATOM 933 N N . ASP A 1 120 ? -27.889 -20.604 12.927 1.00 84.19 120 ASP A N 1
ATOM 934 C CA . ASP A 1 120 ? -26.504 -21.052 13.098 1.00 84.19 120 ASP A CA 1
ATOM 935 C C . ASP A 1 120 ? -25.517 -20.170 12.321 1.00 84.19 120 ASP A C 1
ATOM 937 O O . ASP A 1 120 ? -24.438 -19.809 12.815 1.00 84.19 120 ASP A O 1
ATOM 941 N N . LYS A 1 121 ? -25.880 -19.779 11.094 1.00 86.12 121 LYS A N 1
ATOM 942 C CA . LYS A 1 121 ? -25.062 -18.889 10.266 1.00 86.12 121 LYS A CA 1
ATOM 943 C C . LYS A 1 121 ? -24.993 -17.485 10.864 1.00 86.12 121 LYS A C 1
ATOM 945 O O . LYS A 1 121 ? -23.898 -16.920 10.946 1.00 86.12 121 LYS A O 1
ATOM 950 N N . GLU A 1 122 ? -26.115 -16.947 11.332 1.00 80.81 122 GLU A N 1
ATOM 951 C CA . GLU A 1 122 ? -26.156 -15.660 12.025 1.00 80.81 122 GLU A CA 1
ATOM 952 C C . GLU A 1 122 ? -25.331 -15.690 13.313 1.00 80.81 122 GLU A C 1
ATOM 954 O O . GLU A 1 122 ? -24.528 -14.784 13.549 1.00 80.81 122 GLU A O 1
ATOM 959 N N . ALA A 1 123 ? -25.414 -16.760 14.105 1.00 80.12 123 ALA A N 1
ATOM 960 C CA . ALA A 1 123 ? -24.606 -16.938 15.306 1.00 80.12 123 ALA A CA 1
ATOM 961 C C . ALA A 1 123 ? -23.101 -16.973 14.985 1.00 80.12 123 ALA A C 1
ATOM 963 O O . ALA A 1 123 ? -22.283 -16.386 15.708 1.00 80.12 123 ALA A O 1
ATOM 964 N N . LEU A 1 124 ? -22.698 -17.622 13.887 1.00 87.19 124 LEU A N 1
ATOM 965 C CA . LEU A 1 124 ? -21.310 -17.607 13.419 1.00 87.19 124 LEU A CA 1
ATOM 966 C C . LEU A 1 124 ? -20.862 -16.207 12.996 1.00 87.19 124 LEU A C 1
ATOM 968 O O . LEU A 1 124 ? -19.749 -15.796 13.339 1.00 87.19 124 LEU A O 1
ATOM 972 N N . ASP A 1 125 ? -21.700 -15.463 12.285 1.00 84.38 125 ASP A N 1
ATOM 973 C CA . ASP A 1 125 ? -21.372 -14.117 11.823 1.00 84.38 125 ASP A CA 1
ATOM 974 C C . ASP A 1 125 ? -21.347 -13.103 12.975 1.00 84.38 125 ASP A C 1
ATOM 976 O O . ASP A 1 125 ? -20.405 -12.309 13.061 1.00 84.38 125 ASP A O 1
ATOM 980 N N . GLN A 1 126 ? -22.246 -13.221 13.955 1.00 83.19 126 GLN A N 1
ATOM 981 C CA . GLN A 1 126 ? -22.186 -12.484 15.220 1.00 83.19 126 GLN A CA 1
ATOM 982 C C . GLN A 1 126 ? -20.898 -12.801 15.993 1.00 83.19 126 GLN A C 1
ATOM 984 O O . GLN A 1 126 ? -20.194 -11.890 16.441 1.00 83.19 126 GLN A O 1
ATOM 989 N N . ARG A 1 127 ? -20.505 -14.079 16.096 1.00 79.75 127 ARG A N 1
ATOM 990 C CA . ARG A 1 127 ? -19.231 -14.479 16.724 1.00 79.75 127 ARG A CA 1
ATOM 991 C C . ARG A 1 127 ? -18.027 -13.906 15.971 1.00 79.75 127 ARG A C 1
ATOM 993 O O . ARG A 1 127 ? -17.078 -13.443 16.610 1.00 79.75 127 ARG A O 1
ATOM 1000 N N . LYS A 1 128 ? -18.038 -13.891 14.633 1.00 77.94 128 LYS A N 1
ATOM 1001 C CA . LYS A 1 128 ? -16.986 -13.253 13.814 1.00 77.94 128 LYS A CA 1
ATOM 1002 C C . LYS A 1 128 ? -16.950 -11.741 14.035 1.00 77.94 128 LYS A C 1
ATOM 1004 O O . LYS A 1 128 ? -15.858 -11.187 14.179 1.00 77.94 128 LYS A O 1
ATOM 1009 N N . ALA A 1 129 ? -18.105 -11.084 14.105 1.00 70.44 129 ALA A N 1
ATOM 1010 C CA . ALA A 1 129 ? -18.226 -9.652 14.348 1.00 70.44 129 ALA A CA 1
ATOM 1011 C C . ALA A 1 129 ? -17.712 -9.273 15.744 1.00 70.44 129 ALA A C 1
ATOM 1013 O O . ALA A 1 129 ? -16.896 -8.362 15.867 1.00 70.44 129 ALA A O 1
ATOM 1014 N N . LEU A 1 130 ? -18.067 -10.034 16.783 1.00 71.75 130 LEU A N 1
ATOM 1015 C CA . LEU A 1 130 ? -17.549 -9.850 18.142 1.00 71.75 130 LEU A CA 1
ATOM 1016 C C . LEU A 1 130 ? -16.040 -10.102 18.225 1.00 71.75 130 LEU A C 1
ATOM 1018 O O . LEU A 1 130 ? -15.325 -9.342 18.877 1.00 71.75 130 LEU A O 1
ATOM 1022 N N . ARG A 1 131 ? -15.518 -11.119 17.525 1.00 67.62 131 ARG A N 1
ATOM 1023 C CA . ARG A 1 131 ? -14.066 -11.350 17.417 1.00 67.62 131 ARG A CA 1
ATOM 1024 C C . ARG A 1 131 ? -13.359 -10.198 16.698 1.00 67.62 131 ARG A C 1
ATOM 1026 O O . ARG A 1 131 ? -12.280 -9.801 17.130 1.00 67.62 131 ARG A O 1
ATOM 1033 N N . ARG A 1 132 ? -13.948 -9.637 15.634 1.00 65.25 132 ARG A N 1
ATOM 1034 C CA . ARG A 1 132 ? -13.431 -8.433 14.955 1.00 65.25 132 ARG A CA 1
ATOM 1035 C C . ARG A 1 132 ? -13.468 -7.217 15.877 1.00 65.25 132 ARG A C 1
ATOM 1037 O O . ARG A 1 132 ? -12.453 -6.543 15.994 1.00 65.25 132 ARG A O 1
ATOM 1044 N N . ARG A 1 133 ? -14.566 -6.997 16.602 1.00 65.38 133 ARG A N 1
ATOM 1045 C CA . ARG A 1 133 ? -14.701 -5.915 17.586 1.00 65.38 133 ARG A CA 1
ATOM 1046 C C . ARG A 1 133 ? -13.656 -6.031 18.696 1.00 65.38 133 ARG A C 1
ATOM 1048 O O . ARG A 1 133 ? -12.954 -5.064 18.939 1.00 65.38 133 ARG A O 1
ATOM 1055 N N . ARG A 1 134 ? -13.447 -7.224 19.271 1.00 61.84 134 ARG A N 1
ATOM 1056 C CA . ARG A 1 134 ? -12.389 -7.471 20.276 1.00 61.84 134 ARG A CA 1
ATOM 1057 C C . ARG A 1 134 ? -10.973 -7.218 19.748 1.00 61.84 134 ARG A C 1
ATOM 1059 O O . ARG A 1 134 ? -10.107 -6.809 20.510 1.00 61.84 134 ARG A O 1
ATOM 1066 N N . ARG A 1 135 ? -10.718 -7.466 18.457 1.00 56.44 135 ARG A N 1
ATOM 1067 C CA . ARG A 1 135 ? -9.430 -7.146 17.810 1.00 56.44 135 ARG A CA 1
ATOM 1068 C C . ARG A 1 135 ? -9.250 -5.648 17.574 1.00 56.44 135 ARG A C 1
ATOM 1070 O O . ARG A 1 135 ? -8.121 -5.184 17.617 1.00 56.44 135 ARG A O 1
ATOM 1077 N N . LEU A 1 136 ? -10.338 -4.922 17.321 1.00 52.09 136 LEU A N 1
ATOM 1078 C CA . LEU A 1 136 ? -10.330 -3.467 17.160 1.00 52.09 136 LEU A CA 1
ATOM 1079 C C . LEU A 1 136 ? -10.190 -2.744 18.506 1.00 52.09 136 LEU A C 1
ATOM 1081 O O . LEU A 1 136 ? -9.544 -1.709 18.563 1.00 52.09 136 LEU A O 1
ATOM 1085 N N . THR A 1 137 ? -10.739 -3.306 19.586 1.00 58.06 137 THR A N 1
ATOM 1086 C CA . THR A 1 137 ? -10.621 -2.745 20.943 1.00 58.06 137 THR A CA 1
ATOM 1087 C C . THR A 1 137 ? -9.340 -3.156 21.669 1.00 58.06 137 THR A C 1
ATOM 1089 O O . THR A 1 137 ? -9.073 -2.637 22.744 1.00 58.06 137 THR A O 1
ATOM 1092 N N . ASN A 1 138 ? -8.561 -4.107 21.136 1.00 63.00 138 ASN A N 1
ATOM 1093 C CA . ASN A 1 138 ? -7.277 -4.493 21.716 1.00 63.00 138 ASN A CA 1
ATOM 1094 C C . ASN A 1 138 ? -6.131 -3.758 20.987 1.00 63.00 138 ASN A C 1
ATOM 1096 O O . ASN A 1 138 ? -5.809 -4.134 19.852 1.00 63.00 138 ASN A O 1
ATOM 1100 N N . PRO A 1 139 ? -5.484 -2.762 21.621 1.00 63.28 139 PRO A N 1
ATOM 1101 C CA . PRO A 1 139 ? -4.419 -1.960 21.007 1.00 63.28 139 PRO A CA 1
ATOM 1102 C C . PRO A 1 139 ? -3.247 -2.801 20.474 1.00 63.28 139 PRO A C 1
ATOM 1104 O O . PRO A 1 139 ? -2.720 -2.512 19.400 1.00 63.28 139 PRO A O 1
ATOM 1107 N N . ASN A 1 140 ? -2.901 -3.919 21.124 1.00 65.75 140 ASN A N 1
ATOM 1108 C CA . ASN A 1 140 ? -1.818 -4.801 20.666 1.00 65.75 140 ASN A CA 1
ATOM 1109 C C . ASN A 1 140 ? -2.190 -5.569 19.387 1.00 65.75 140 ASN A C 1
ATOM 1111 O O . ASN A 1 140 ? -1.356 -5.771 18.502 1.00 65.75 140 ASN A O 1
ATOM 1115 N N . ALA A 1 141 ? -3.454 -5.982 19.258 1.00 65.00 141 ALA A N 1
ATOM 1116 C CA . ALA A 1 141 ? -3.942 -6.648 18.052 1.00 65.00 141 ALA A CA 1
ATOM 1117 C C . ALA A 1 141 ? -4.065 -5.662 16.878 1.00 65.00 141 ALA A C 1
ATOM 1119 O O . ALA A 1 141 ? -3.734 -6.016 15.740 1.00 65.00 141 ALA A O 1
ATOM 1120 N N . ALA A 1 142 ? -4.485 -4.424 17.155 1.00 66.50 142 ALA A N 1
ATOM 1121 C CA . ALA A 1 142 ? -4.509 -3.341 16.181 1.00 66.50 142 ALA A CA 1
ATOM 1122 C C . ALA A 1 142 ? -3.093 -3.038 15.661 1.00 66.50 142 ALA A C 1
ATOM 1124 O O . ALA A 1 142 ? -2.880 -3.101 14.446 1.00 66.50 142 ALA A O 1
ATOM 1125 N N . LEU A 1 143 ? -2.119 -2.859 16.563 1.00 69.50 143 LEU A N 1
ATOM 1126 C CA . LEU A 1 143 ? -0.706 -2.635 16.242 1.00 69.50 143 LEU A CA 1
ATOM 1127 C C . LEU A 1 143 ? -0.117 -3.775 15.395 1.00 69.50 143 LEU A C 1
ATOM 1129 O O . LEU A 1 143 ? 0.465 -3.533 14.335 1.00 69.50 143 LEU A O 1
ATOM 1133 N N . ALA A 1 144 ? -0.330 -5.031 15.799 1.00 73.81 144 ALA A N 1
ATOM 1134 C CA . ALA A 1 144 ? 0.152 -6.193 15.051 1.00 73.81 144 ALA A CA 1
ATOM 1135 C C . ALA A 1 144 ? -0.464 -6.277 13.641 1.00 73.81 144 ALA A C 1
ATOM 1137 O O . ALA A 1 144 ? 0.218 -6.620 12.672 1.00 73.81 144 ALA A O 1
ATOM 1138 N N . SER A 1 145 ? -1.752 -5.949 13.500 1.00 73.50 145 SER A N 1
ATOM 1139 C CA . SER A 1 145 ? -2.429 -5.942 12.199 1.00 73.50 145 SER A CA 1
ATOM 1140 C C . SER A 1 145 ? -1.969 -4.794 11.292 1.00 73.50 145 SER A C 1
ATOM 1142 O O . SER A 1 145 ? -1.909 -4.975 10.074 1.00 73.50 145 SER A O 1
ATOM 1144 N N . ALA A 1 146 ? -1.642 -3.634 11.870 1.00 74.56 146 ALA A N 1
ATOM 1145 C CA . ALA A 1 146 ? -1.101 -2.485 11.155 1.00 74.56 146 ALA A CA 1
ATOM 1146 C C . ALA A 1 146 ? 0.311 -2.793 10.643 1.00 74.56 146 ALA A C 1
ATOM 1148 O O . ALA A 1 146 ? 0.587 -2.600 9.461 1.00 74.56 146 ALA A O 1
ATOM 1149 N N . TYR A 1 147 ? 1.158 -3.394 11.484 1.00 78.50 147 TYR A N 1
ATOM 1150 C CA . TYR A 1 147 ? 2.513 -3.792 11.101 1.00 78.50 147 TYR A CA 1
ATOM 1151 C C . TYR A 1 147 ? 2.528 -4.850 9.987 1.00 78.50 147 TYR A C 1
ATOM 1153 O O . TYR A 1 147 ? 3.305 -4.748 9.040 1.00 78.50 147 TYR A O 1
ATOM 1161 N N . ARG A 1 148 ? 1.627 -5.845 10.039 1.00 83.56 148 ARG A N 1
ATOM 1162 C CA . ARG A 1 148 ? 1.484 -6.845 8.961 1.00 83.56 148 ARG A CA 1
ATOM 1163 C C . ARG A 1 148 ? 1.060 -6.214 7.635 1.00 83.56 148 ARG A C 1
ATOM 1165 O O . ARG A 1 148 ? 1.631 -6.547 6.598 1.00 83.56 148 ARG A O 1
ATOM 1172 N N . ARG A 1 149 ? 0.075 -5.307 7.663 1.00 81.00 149 ARG A N 1
ATOM 1173 C CA . ARG A 1 149 ? -0.381 -4.579 6.468 1.00 81.00 149 ARG A CA 1
ATOM 1174 C C . ARG A 1 149 ? 0.737 -3.721 5.890 1.00 81.00 149 ARG A C 1
ATOM 1176 O O . ARG A 1 149 ? 1.018 -3.838 4.705 1.00 81.00 149 ARG A O 1
ATOM 1183 N N . TRP A 1 150 ? 1.437 -2.969 6.736 1.00 81.50 150 TRP A N 1
ATOM 1184 C CA . TRP A 1 150 ? 2.605 -2.188 6.338 1.00 81.50 150 TRP A CA 1
ATOM 1185 C C . TRP A 1 150 ? 3.677 -3.051 5.673 1.00 81.50 150 TRP A C 1
ATOM 1187 O O . TRP A 1 150 ? 4.053 -2.770 4.543 1.00 81.50 150 TRP A O 1
ATOM 1197 N N . ARG A 1 151 ? 4.096 -4.152 6.310 1.00 83.88 151 ARG A N 1
ATOM 1198 C CA . ARG A 1 151 ? 5.097 -5.065 5.737 1.00 83.88 151 ARG A CA 1
ATOM 1199 C C . ARG A 1 151 ? 4.665 -5.602 4.373 1.00 83.88 151 ARG A C 1
ATOM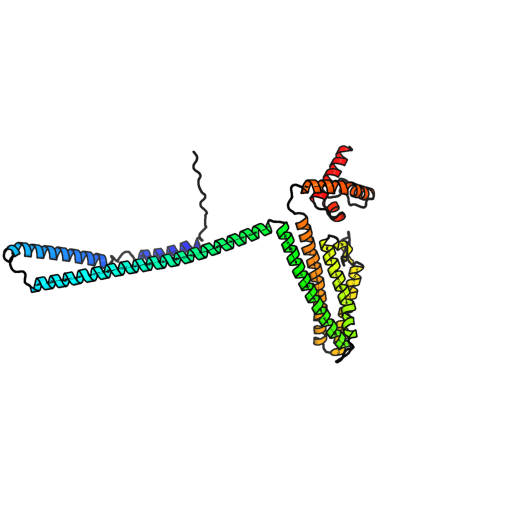 1201 O O . ARG A 1 151 ? 5.496 -5.718 3.480 1.00 83.88 151 ARG A O 1
ATOM 1208 N N . THR A 1 152 ? 3.380 -5.918 4.215 1.00 87.12 152 THR A N 1
ATOM 1209 C CA . THR A 1 152 ? 2.830 -6.409 2.943 1.00 87.12 152 THR A CA 1
ATOM 1210 C C . THR A 1 152 ? 2.882 -5.319 1.875 1.00 87.12 152 THR A C 1
ATOM 1212 O O . THR A 1 152 ? 3.403 -5.556 0.793 1.00 87.12 152 THR A O 1
ATOM 1215 N N . TYR A 1 153 ? 2.408 -4.110 2.183 1.00 85.06 153 TYR A N 1
ATOM 1216 C CA . TYR A 1 153 ? 2.415 -2.993 1.238 1.00 85.06 153 TYR A CA 1
ATOM 1217 C C . TYR A 1 153 ? 3.831 -2.548 0.868 1.00 85.06 153 TYR A C 1
ATOM 1219 O O . TYR A 1 153 ? 4.105 -2.340 -0.308 1.00 85.06 153 TYR A O 1
ATOM 1227 N N . SER A 1 154 ? 4.750 -2.475 1.832 1.00 80.75 154 SER A N 1
ATOM 1228 C CA . SER A 1 154 ? 6.161 -2.182 1.568 1.00 80.75 154 SER A CA 1
ATOM 1229 C C . SER A 1 154 ? 6.820 -3.260 0.712 1.00 80.75 154 SER A C 1
ATOM 1231 O O . SER A 1 154 ? 7.582 -2.924 -0.184 1.00 80.75 154 SER A O 1
ATOM 1233 N N . ALA A 1 155 ? 6.508 -4.541 0.933 1.00 86.31 155 ALA A N 1
ATOM 1234 C CA . ALA A 1 155 ? 7.019 -5.618 0.089 1.00 86.31 155 ALA A CA 1
ATOM 1235 C C . ALA A 1 155 ? 6.480 -5.528 -1.347 1.00 86.31 155 ALA A C 1
ATOM 1237 O O . ALA A 1 155 ? 7.244 -5.694 -2.292 1.00 86.31 155 ALA A O 1
ATOM 1238 N N . VAL A 1 156 ? 5.188 -5.223 -1.517 1.00 89.38 156 VAL A N 1
ATOM 1239 C CA . VAL A 1 156 ? 4.580 -5.019 -2.842 1.00 89.38 156 VAL A CA 1
ATOM 1240 C C . VAL A 1 156 ? 5.218 -3.826 -3.552 1.00 89.38 156 VAL A C 1
ATOM 1242 O O . VAL A 1 156 ? 5.612 -3.957 -4.705 1.00 89.38 156 VAL A O 1
ATOM 1245 N N . LEU A 1 157 ? 5.375 -2.689 -2.870 1.00 85.50 157 LEU A N 1
ATOM 1246 C CA . LEU A 1 157 ? 6.005 -1.495 -3.441 1.00 85.50 157 LEU A CA 1
ATOM 1247 C C . LEU A 1 157 ? 7.466 -1.743 -3.826 1.00 85.50 157 LEU A C 1
ATOM 1249 O O . LEU A 1 157 ? 7.868 -1.393 -4.934 1.00 85.50 157 LEU A O 1
ATOM 1253 N N . ALA A 1 158 ? 8.233 -2.415 -2.964 1.00 84.69 158 ALA A N 1
ATOM 1254 C CA . ALA A 1 158 ? 9.611 -2.792 -3.260 1.00 84.69 158 ALA A CA 1
ATOM 1255 C C . ALA A 1 158 ? 9.701 -3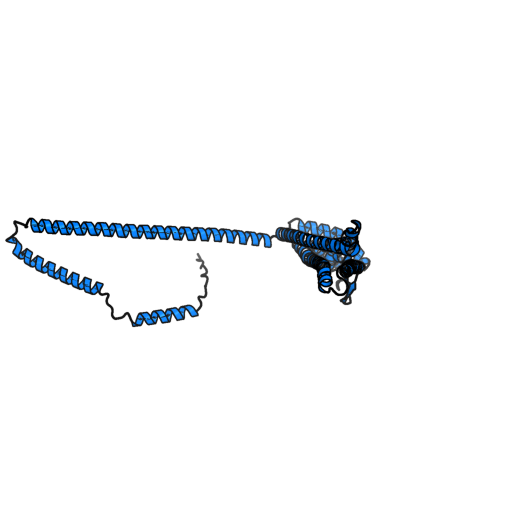.731 -4.474 1.00 84.69 158 ALA A C 1
ATOM 1257 O O . ALA A 1 158 ? 10.580 -3.557 -5.315 1.00 84.69 158 ALA A O 1
ATOM 1258 N N . LEU A 1 159 ? 8.777 -4.691 -4.601 1.00 90.88 159 LEU A N 1
ATOM 1259 C CA . LEU A 1 159 ? 8.718 -5.606 -5.743 1.00 90.88 159 LEU A CA 1
ATOM 1260 C C . LEU A 1 159 ? 8.367 -4.863 -7.037 1.00 90.88 159 LEU A C 1
ATOM 1262 O O . LEU A 1 159 ? 9.034 -5.063 -8.049 1.00 90.88 159 LEU A O 1
ATOM 1266 N N . VAL A 1 160 ? 7.370 -3.972 -7.003 1.00 89.75 160 VAL A N 1
ATOM 1267 C CA . VAL A 1 160 ? 6.981 -3.143 -8.157 1.00 89.75 160 VAL A CA 1
ATOM 1268 C C . VAL A 1 160 ? 8.148 -2.277 -8.621 1.00 89.75 160 VAL A C 1
ATOM 1270 O O . VAL A 1 160 ? 8.443 -2.233 -9.813 1.00 89.75 160 VAL A O 1
ATOM 1273 N N . ALA A 1 161 ? 8.851 -1.629 -7.694 1.00 87.50 161 ALA A N 1
ATOM 1274 C CA . ALA A 1 161 ? 10.006 -0.821 -8.047 1.00 87.50 161 ALA A CA 1
ATOM 1275 C C . ALA A 1 161 ? 11.178 -1.683 -8.556 1.00 87.50 161 ALA A C 1
ATOM 1277 O O . ALA A 1 161 ? 11.784 -1.315 -9.554 1.00 87.50 161 ALA A O 1
ATOM 1278 N N . ALA A 1 162 ? 11.448 -2.861 -7.981 1.00 90.44 162 ALA A N 1
ATOM 1279 C CA . ALA A 1 162 ? 12.455 -3.787 -8.516 1.00 90.44 162 ALA A CA 1
ATOM 1280 C C . ALA A 1 162 ? 12.127 -4.257 -9.947 1.00 90.44 162 ALA A C 1
ATOM 1282 O O . ALA A 1 162 ? 13.019 -4.320 -10.792 1.00 90.44 162 ALA A O 1
ATOM 1283 N N . ALA A 1 163 ? 10.852 -4.528 -10.244 1.00 90.75 163 ALA A N 1
ATOM 1284 C CA . ALA A 1 163 ? 10.399 -4.850 -11.596 1.00 90.75 163 ALA A CA 1
ATOM 1285 C C . ALA A 1 163 ? 10.577 -3.661 -12.558 1.00 90.75 163 ALA A C 1
ATOM 1287 O O . ALA A 1 163 ? 11.044 -3.848 -13.679 1.00 90.75 163 ALA A O 1
ATOM 1288 N N . GLY A 1 164 ? 10.269 -2.440 -12.102 1.00 87.75 164 GLY A N 1
ATOM 1289 C CA . GLY A 1 164 ? 10.514 -1.207 -12.853 1.00 87.75 164 GLY A CA 1
ATOM 1290 C C . GLY A 1 164 ? 11.993 -1.015 -13.197 1.00 87.75 164 GLY A C 1
ATOM 1291 O O . GLY A 1 164 ? 12.311 -0.776 -14.356 1.00 87.75 164 GLY A O 1
ATOM 1292 N N . ILE A 1 165 ? 12.885 -1.217 -12.221 1.00 90.75 165 ILE A N 1
ATOM 1293 C CA . ILE A 1 165 ? 14.347 -1.150 -12.399 1.00 90.75 165 ILE A CA 1
ATOM 1294 C C . ILE A 1 165 ? 14.832 -2.215 -13.387 1.00 90.75 165 ILE A C 1
ATOM 1296 O O . ILE A 1 165 ? 15.669 -1.935 -14.239 1.00 90.75 165 ILE A O 1
ATOM 1300 N N . GLY A 1 166 ? 14.309 -3.442 -13.296 1.00 91.69 166 GLY A N 1
ATOM 1301 C CA . GLY A 1 166 ? 14.644 -4.508 -14.243 1.00 91.69 166 GLY A CA 1
ATOM 1302 C C . GLY A 1 166 ? 14.234 -4.159 -15.676 1.00 91.69 166 GLY A C 1
ATOM 1303 O O . GLY A 1 166 ? 15.001 -4.373 -16.613 1.00 91.69 166 GLY A O 1
ATOM 1304 N N . PHE A 1 167 ? 13.054 -3.561 -15.846 1.00 89.31 167 PHE A N 1
ATOM 1305 C CA . PHE A 1 167 ? 12.576 -3.117 -17.151 1.00 89.31 167 PHE A CA 1
ATOM 1306 C C . PHE A 1 167 ? 13.403 -1.951 -17.713 1.00 89.31 167 PHE A C 1
ATOM 1308 O O . PHE A 1 167 ? 13.808 -2.004 -18.875 1.00 89.31 167 PHE A O 1
ATOM 1315 N N . THR A 1 168 ? 13.691 -0.916 -16.912 1.00 86.94 168 THR A N 1
ATOM 1316 C CA . THR A 1 168 ? 14.533 0.206 -17.364 1.00 86.94 168 THR A CA 1
ATOM 1317 C C . THR A 1 168 ? 15.953 -0.250 -17.672 1.00 86.94 168 THR A C 1
ATOM 1319 O O . THR A 1 168 ? 16.500 0.143 -18.696 1.00 86.94 168 THR A O 1
ATOM 1322 N N . SER A 1 169 ? 16.518 -1.147 -16.862 1.00 90.50 169 SER A N 1
ATOM 1323 C CA . SER A 1 169 ? 17.824 -1.770 -17.101 1.00 90.50 169 SER A CA 1
ATOM 1324 C C . SER A 1 169 ? 17.879 -2.485 -18.450 1.00 90.50 169 SER A C 1
ATOM 1326 O O . SER A 1 169 ? 18.809 -2.262 -19.225 1.00 90.50 169 SER A O 1
ATOM 1328 N N . TYR A 1 170 ? 16.852 -3.276 -18.774 1.00 89.00 170 TYR A N 1
ATOM 1329 C CA . TYR A 1 170 ? 16.745 -3.932 -20.074 1.00 89.00 170 TYR A CA 1
ATOM 1330 C C . TYR A 1 170 ? 16.677 -2.917 -21.223 1.00 89.00 170 TYR A C 1
ATOM 1332 O O . TYR A 1 170 ? 17.428 -3.038 -22.192 1.00 89.00 170 TYR A O 1
ATOM 1340 N N . ALA A 1 171 ? 15.810 -1.907 -21.113 1.00 85.56 171 ALA A N 1
ATOM 1341 C CA . ALA A 1 171 ? 15.627 -0.894 -22.153 1.00 85.56 171 ALA A CA 1
ATOM 1342 C C . ALA A 1 171 ? 16.903 -0.068 -22.395 1.00 85.56 171 ALA A C 1
ATOM 1344 O O . ALA A 1 171 ? 17.290 0.159 -23.538 1.00 85.56 171 ALA A O 1
ATOM 1345 N N . VAL A 1 172 ? 17.587 0.334 -21.323 1.00 86.19 172 VAL A N 1
ATOM 1346 C CA . VAL A 1 172 ? 18.862 1.060 -21.376 1.00 86.19 172 VAL A CA 1
ATOM 1347 C C . VAL A 1 172 ? 19.951 0.196 -22.002 1.00 86.19 172 VAL A C 1
ATOM 1349 O O . VAL A 1 172 ? 20.673 0.674 -22.875 1.00 86.19 172 VAL A O 1
ATOM 1352 N N . ALA A 1 173 ? 20.063 -1.073 -21.599 1.00 90.50 173 ALA A N 1
ATOM 1353 C CA . ALA A 1 173 ? 21.091 -1.963 -22.122 1.00 90.50 173 ALA A CA 1
ATOM 1354 C C . ALA A 1 173 ? 20.973 -2.122 -23.641 1.00 90.50 173 ALA A C 1
ATOM 1356 O O . ALA A 1 173 ? 21.955 -1.914 -24.351 1.00 90.50 173 ALA A O 1
ATOM 1357 N N . HIS A 1 174 ? 19.767 -2.398 -24.142 1.00 87.06 174 HIS A N 1
ATOM 1358 C CA . HIS A 1 174 ? 19.514 -2.529 -25.580 1.00 87.06 174 HIS A CA 1
ATOM 1359 C C . HIS A 1 174 ? 19.581 -1.188 -26.315 1.00 87.06 174 HIS A C 1
ATOM 1361 O O . HIS A 1 174 ? 19.955 -1.151 -27.484 1.00 87.06 174 HIS A O 1
ATOM 1367 N N . GLY A 1 175 ? 19.284 -0.074 -25.640 1.00 85.12 175 GLY A N 1
ATOM 1368 C CA . GLY A 1 175 ? 19.422 1.255 -26.233 1.00 85.12 175 GLY A CA 1
ATOM 1369 C C . GLY A 1 175 ? 20.868 1.695 -26.421 1.00 85.12 175 GLY A C 1
ATOM 1370 O O . GLY A 1 175 ? 21.174 2.382 -27.389 1.00 85.12 175 GLY A O 1
ATOM 1371 N N . LEU A 1 176 ? 21.767 1.266 -25.535 1.00 84.25 176 LEU A N 1
ATOM 1372 C CA . LEU A 1 176 ? 23.198 1.560 -25.629 1.00 84.25 176 LEU A CA 1
ATOM 1373 C C . LEU A 1 176 ? 23.968 0.528 -26.462 1.00 84.25 176 LEU A C 1
ATOM 1375 O O . LEU A 1 176 ? 24.947 0.873 -27.117 1.00 84.25 176 LEU A O 1
ATOM 1379 N N . GLY A 1 177 ? 23.565 -0.743 -26.401 1.00 84.75 177 GLY A N 1
ATOM 1380 C CA . GLY A 1 177 ? 24.300 -1.868 -26.981 1.00 84.75 177 GLY A CA 1
ATOM 1381 C C . GLY A 1 177 ? 23.670 -2.507 -28.220 1.00 84.75 177 GLY A C 1
ATOM 1382 O O . GLY A 1 177 ? 24.270 -3.422 -28.782 1.00 84.75 177 GLY A O 1
ATOM 1383 N N . GLY A 1 178 ? 22.488 -2.059 -28.651 1.00 82.88 178 GLY A N 1
ATOM 1384 C CA . GLY A 1 178 ? 21.762 -2.656 -29.772 1.00 82.88 178 GLY A CA 1
ATOM 1385 C C . GLY A 1 178 ? 21.218 -4.053 -29.450 1.00 82.88 178 GLY A C 1
ATOM 1386 O O . GLY A 1 178 ? 20.823 -4.335 -28.322 1.00 82.88 178 GLY A O 1
ATOM 1387 N N . GLU A 1 179 ? 21.183 -4.935 -30.452 1.00 83.81 179 GLU A N 1
ATOM 1388 C CA . GLU A 1 179 ? 20.567 -6.271 -30.357 1.00 83.81 179 GLU A CA 1
ATOM 1389 C C . GLU A 1 179 ? 21.334 -7.239 -29.437 1.00 83.81 179 GLU A C 1
ATOM 1391 O O . GLU A 1 179 ? 20.732 -8.106 -28.812 1.00 83.81 179 GLU A O 1
ATOM 1396 N N . ASN A 1 180 ? 22.654 -7.060 -29.298 1.00 88.31 180 ASN A N 1
ATOM 1397 C CA . ASN A 1 180 ? 23.510 -7.859 -28.416 1.00 88.31 180 ASN A CA 1
ATOM 1398 C C . ASN A 1 180 ? 24.267 -6.950 -27.437 1.00 88.31 180 ASN A C 1
ATOM 1400 O O . ASN A 1 180 ? 25.463 -6.695 -27.620 1.00 88.31 180 ASN A O 1
ATOM 1404 N N . PRO A 1 181 ? 23.589 -6.428 -26.400 1.00 89.38 181 PRO A N 1
ATOM 1405 C CA . PRO A 1 181 ? 24.206 -5.489 -25.483 1.00 89.38 181 PRO A CA 1
ATOM 1406 C C . PRO A 1 181 ? 25.251 -6.168 -24.597 1.00 89.38 181 PRO A C 1
ATOM 1408 O O . PRO A 1 181 ? 25.067 -7.291 -24.123 1.00 89.38 181 PRO A O 1
ATOM 1411 N N . ASN A 1 182 ? 26.347 -5.456 -24.323 1.00 92.50 182 ASN A N 1
ATOM 1412 C CA . ASN A 1 182 ? 27.341 -5.904 -23.353 1.00 92.50 182 ASN A CA 1
ATOM 1413 C C . ASN A 1 182 ? 26.652 -6.136 -21.989 1.00 92.50 182 ASN A C 1
ATOM 1415 O O . ASN A 1 182 ? 25.938 -5.237 -21.534 1.00 92.50 182 ASN A O 1
ATOM 1419 N N . PRO A 1 183 ? 26.877 -7.276 -21.301 1.00 91.94 183 PRO A N 1
ATOM 1420 C CA . PRO A 1 183 ? 26.293 -7.551 -19.986 1.00 91.94 183 PRO A CA 1
ATOM 1421 C C . PRO A 1 183 ? 26.473 -6.425 -18.955 1.00 91.94 183 PRO A C 1
ATOM 1423 O O . PRO A 1 183 ? 25.624 -6.240 -18.086 1.00 91.94 183 PRO A O 1
ATOM 1426 N N . LEU A 1 184 ? 27.544 -5.633 -19.067 1.00 93.00 184 LEU A N 1
ATOM 1427 C CA . LEU A 1 184 ? 27.794 -4.480 -18.199 1.00 93.00 184 LEU A CA 1
ATOM 1428 C C . LEU A 1 184 ? 26.741 -3.370 -18.343 1.00 93.00 184 LEU A C 1
ATOM 1430 O O . LEU A 1 184 ? 26.488 -2.648 -17.380 1.00 93.00 184 LEU A O 1
ATOM 1434 N N . PHE A 1 185 ? 26.094 -3.235 -19.504 1.00 90.88 185 PHE A N 1
ATOM 1435 C CA . PHE A 1 185 ? 25.099 -2.183 -19.728 1.00 90.88 185 PHE A CA 1
ATOM 1436 C C . PHE A 1 185 ? 23.807 -2.393 -18.929 1.00 90.88 185 PHE A C 1
ATOM 1438 O O . PHE A 1 185 ? 23.150 -1.415 -18.580 1.00 90.88 185 PHE A O 1
ATOM 1445 N N . TYR A 1 186 ? 23.499 -3.627 -18.518 1.00 91.75 186 TYR A N 1
ATOM 1446 C CA . TYR A 1 186 ? 22.386 -3.893 -17.599 1.00 91.75 186 TYR A CA 1
ATOM 1447 C C . TYR A 1 186 ? 22.627 -3.326 -16.190 1.00 91.75 186 TYR A C 1
ATOM 1449 O O . TYR A 1 186 ? 21.674 -3.086 -15.451 1.00 91.75 186 TYR A O 1
ATOM 1457 N N . ALA A 1 187 ? 23.878 -3.066 -15.799 1.00 92.44 187 ALA A N 1
ATOM 1458 C CA . ALA A 1 187 ? 24.201 -2.511 -14.484 1.00 92.44 187 ALA A CA 1
ATOM 1459 C C . ALA A 1 187 ? 24.113 -0.974 -14.422 1.00 92.44 187 ALA A C 1
ATOM 1461 O O . ALA A 1 187 ? 24.107 -0.416 -13.325 1.00 92.44 187 ALA A O 1
ATOM 1462 N N . VAL A 1 188 ? 24.024 -0.286 -15.568 1.00 90.44 188 VAL A N 1
ATOM 1463 C CA . VAL A 1 188 ? 24.083 1.186 -15.629 1.00 90.44 188 VAL A CA 1
ATOM 1464 C C . VAL A 1 188 ? 22.869 1.820 -14.957 1.00 90.44 188 VAL A C 1
ATOM 1466 O O . VAL A 1 188 ? 23.014 2.745 -14.169 1.00 90.44 188 VAL A O 1
ATOM 1469 N N . GLU A 1 189 ? 21.676 1.301 -15.220 1.00 90.44 189 GLU A N 1
ATOM 1470 C CA . GLU A 1 189 ? 20.448 1.818 -14.620 1.00 90.44 189 GLU A CA 1
ATOM 1471 C C . GLU A 1 189 ? 20.358 1.533 -13.102 1.00 90.44 189 GLU A C 1
ATOM 1473 O O . GLU A 1 189 ? 20.179 2.484 -12.335 1.00 90.44 189 GLU A O 1
ATOM 1478 N N . PRO A 1 190 ? 20.588 0.293 -12.608 1.00 92.19 190 PRO A N 1
ATOM 1479 C CA . PRO A 1 190 ? 20.656 0.006 -11.174 1.00 92.19 190 PRO A CA 1
ATOM 1480 C C . PRO A 1 190 ? 21.612 0.902 -10.378 1.00 92.19 190 PRO A C 1
ATOM 1482 O O . PRO A 1 190 ? 21.373 1.114 -9.189 1.00 92.19 190 PRO A O 1
ATOM 1485 N N . LEU A 1 191 ? 22.656 1.454 -11.009 1.00 93.19 191 LEU A N 1
ATOM 1486 C CA . LEU A 1 191 ? 23.586 2.392 -10.375 1.00 93.19 191 LEU A CA 1
ATOM 1487 C C . LEU A 1 191 ? 22.877 3.630 -9.805 1.00 93.19 191 LEU A C 1
ATOM 1489 O O . LEU A 1 191 ? 23.288 4.142 -8.766 1.00 93.19 191 LEU A O 1
ATOM 1493 N N . PHE A 1 192 ? 21.803 4.084 -10.454 1.00 89.38 192 PHE A N 1
ATOM 1494 C CA . PHE A 1 192 ? 20.995 5.219 -10.007 1.00 89.38 192 PHE A CA 1
ATOM 1495 C C . PHE A 1 192 ? 19.804 4.764 -9.160 1.00 89.38 192 PHE A C 1
ATOM 1497 O O . PHE A 1 192 ? 19.510 5.342 -8.110 1.00 89.38 192 PHE A O 1
ATOM 1504 N N . SER A 1 193 ? 19.124 3.699 -9.581 1.00 88.19 193 SER A N 1
ATOM 1505 C CA . SER A 1 193 ? 17.845 3.305 -8.987 1.00 88.19 193 SER A CA 1
ATOM 1506 C C . SER A 1 193 ? 17.994 2.562 -7.651 1.00 88.19 193 SER A C 1
ATOM 1508 O O . SER A 1 193 ? 17.141 2.701 -6.771 1.00 88.19 193 SER A O 1
ATOM 1510 N N . VAL A 1 194 ? 19.073 1.791 -7.452 1.00 90.81 194 VAL A N 1
ATOM 1511 C CA . VAL A 1 194 ? 19.301 1.041 -6.200 1.00 90.81 194 VAL A CA 1
ATOM 1512 C C . VAL A 1 194 ? 19.608 1.969 -5.020 1.00 90.81 194 VAL A C 1
ATOM 1514 O O . VAL A 1 194 ? 18.953 1.817 -3.984 1.00 90.81 194 VAL A O 1
ATOM 1517 N N . PRO A 1 195 ? 20.519 2.960 -5.126 1.00 91.25 195 PRO A N 1
ATOM 1518 C CA . PRO A 1 195 ? 20.707 3.939 -4.057 1.00 91.25 195 PRO A CA 1
ATOM 1519 C C . PRO A 1 195 ? 19.416 4.686 -3.713 1.00 91.25 195 PRO A C 1
ATOM 1521 O O . PRO A 1 195 ? 19.114 4.867 -2.535 1.00 91.25 195 PRO A O 1
ATOM 1524 N N . LEU A 1 196 ? 18.613 5.043 -4.722 1.00 88.56 196 LEU A N 1
ATOM 1525 C CA . LEU A 1 196 ? 17.323 5.703 -4.520 1.00 88.56 196 LEU A CA 1
ATOM 1526 C C . LEU A 1 196 ? 16.372 4.824 -3.690 1.00 88.56 196 LEU A C 1
ATOM 1528 O O . LEU A 1 196 ? 15.812 5.283 -2.696 1.00 88.56 196 LEU A O 1
ATOM 1532 N N . MET A 1 197 ? 16.262 3.533 -4.017 1.00 86.81 197 MET A N 1
ATOM 1533 C CA . MET A 1 197 ? 15.484 2.571 -3.226 1.00 86.81 197 MET A CA 1
ATOM 1534 C C . MET A 1 197 ? 15.975 2.481 -1.770 1.00 86.81 197 MET A C 1
ATOM 1536 O O . MET A 1 197 ? 15.166 2.454 -0.840 1.00 86.81 197 MET A O 1
ATOM 1540 N N . ILE A 1 198 ? 17.293 2.436 -1.552 1.00 89.75 198 ILE A N 1
ATOM 1541 C CA . ILE A 1 198 ? 17.884 2.351 -0.208 1.00 89.75 198 ILE A CA 1
ATOM 1542 C C . ILE A 1 198 ? 17.515 3.581 0.627 1.00 89.75 198 ILE A C 1
ATOM 1544 O O . ILE A 1 198 ? 17.133 3.429 1.789 1.00 89.75 198 ILE A O 1
ATOM 1548 N N . ILE A 1 199 ? 17.581 4.783 0.048 1.00 88.75 199 ILE A N 1
ATOM 1549 C CA . ILE A 1 199 ? 17.213 6.024 0.743 1.00 88.75 199 ILE A CA 1
ATOM 1550 C C . ILE A 1 199 ? 15.741 5.975 1.175 1.00 88.75 199 ILE A C 1
ATOM 1552 O O . ILE A 1 199 ? 15.427 6.253 2.333 1.00 88.75 199 ILE A O 1
ATOM 1556 N N . VAL A 1 200 ? 14.845 5.524 0.299 1.00 86.19 200 VAL A N 1
ATOM 1557 C CA . VAL A 1 200 ? 13.405 5.417 0.587 1.00 86.19 200 VAL A CA 1
ATOM 1558 C C . VAL A 1 200 ? 13.116 4.374 1.672 1.00 86.19 200 VAL A C 1
ATOM 1560 O O . VAL A 1 200 ? 12.272 4.587 2.552 1.00 86.19 200 VAL A O 1
ATOM 1563 N N . LEU A 1 201 ? 13.833 3.246 1.669 1.00 84.25 201 LEU A N 1
ATOM 1564 C CA . LEU A 1 201 ? 13.760 2.250 2.742 1.00 84.25 201 LEU A CA 1
ATOM 1565 C C . LEU A 1 201 ? 14.260 2.823 4.074 1.00 84.25 201 LEU A C 1
ATOM 1567 O O . LEU A 1 201 ? 13.620 2.617 5.109 1.00 84.25 201 LEU A O 1
ATOM 1571 N N . LEU A 1 202 ? 15.351 3.590 4.053 1.00 85.75 202 LEU A N 1
ATOM 1572 C CA . LEU A 1 202 ? 15.897 4.248 5.238 1.00 85.75 202 LEU A CA 1
ATOM 1573 C C . LEU A 1 202 ? 14.931 5.301 5.795 1.00 85.75 202 LEU A C 1
ATOM 1575 O O . LEU A 1 202 ? 14.715 5.350 7.004 1.00 85.75 202 LEU A O 1
ATOM 1579 N N . GLN A 1 203 ? 14.294 6.097 4.935 1.00 83.62 203 GLN A N 1
ATOM 1580 C CA . GLN A 1 203 ? 13.237 7.035 5.322 1.00 83.62 203 GLN A CA 1
ATOM 1581 C C . GLN A 1 203 ? 12.035 6.319 5.931 1.00 83.62 203 GLN A C 1
ATOM 1583 O O . GLN A 1 203 ? 11.509 6.759 6.954 1.00 83.62 203 GLN A O 1
ATOM 1588 N N . SER A 1 204 ? 11.637 5.187 5.344 1.00 77.94 204 SER A N 1
ATOM 1589 C CA . SER A 1 204 ? 10.547 4.357 5.859 1.00 77.94 204 SER A CA 1
ATOM 1590 C C . SER A 1 204 ? 10.858 3.846 7.264 1.00 77.94 204 SER A C 1
ATOM 1592 O O . SER A 1 204 ? 10.034 3.958 8.171 1.00 77.94 204 SER A O 1
ATOM 1594 N N . PHE A 1 205 ? 12.078 3.350 7.474 1.00 80.88 205 PHE A N 1
ATOM 1595 C CA . PHE A 1 205 ? 12.555 2.909 8.781 1.00 80.88 205 PHE A CA 1
ATOM 1596 C C . PHE A 1 205 ? 12.666 4.069 9.782 1.00 80.88 205 PHE A C 1
ATOM 1598 O O . PHE A 1 205 ? 12.263 3.944 10.941 1.00 80.88 205 PHE A O 1
ATOM 1605 N N . ALA A 1 206 ? 13.166 5.226 9.346 1.00 78.56 206 ALA A N 1
ATOM 1606 C CA . ALA A 1 206 ? 13.277 6.418 10.178 1.00 78.56 206 ALA A CA 1
ATOM 1607 C C . ALA A 1 206 ? 11.897 6.935 10.615 1.00 78.56 206 ALA A C 1
ATOM 1609 O O . ALA A 1 206 ? 11.730 7.309 11.777 1.00 78.56 206 ALA A O 1
ATOM 1610 N N . ALA A 1 207 ? 10.893 6.903 9.733 1.00 73.81 207 ALA A N 1
ATOM 1611 C CA . ALA A 1 207 ? 9.515 7.272 10.056 1.00 73.81 207 ALA A CA 1
ATOM 1612 C C . ALA A 1 207 ? 8.924 6.406 11.173 1.00 73.81 207 ALA A C 1
ATOM 1614 O O . ALA A 1 207 ? 8.322 6.941 12.101 1.00 73.81 207 ALA A O 1
ATOM 1615 N N . GLN A 1 208 ? 9.185 5.097 11.155 1.00 70.19 208 GLN A N 1
ATOM 1616 C CA . GLN A 1 208 ? 8.732 4.179 12.208 1.00 70.19 208 GLN A CA 1
ATOM 1617 C C . GLN A 1 208 ? 9.307 4.489 13.589 1.00 70.19 208 GLN A C 1
ATOM 1619 O O . GLN A 1 208 ? 8.693 4.170 14.605 1.00 70.19 208 GLN A O 1
ATOM 1624 N N . HIS A 1 209 ? 10.485 5.105 13.630 1.00 74.62 209 HIS A N 1
ATOM 1625 C CA . HIS A 1 209 ? 11.170 5.455 14.868 1.00 74.62 209 HIS A CA 1
ATOM 1626 C C . HIS A 1 209 ? 10.964 6.926 15.259 1.00 74.62 209 HIS A C 1
ATOM 1628 O O . HIS A 1 209 ? 11.632 7.402 16.169 1.00 74.62 209 HIS A O 1
ATOM 1634 N N . GLY A 1 210 ? 10.089 7.673 14.570 1.00 67.69 210 GLY A N 1
ATOM 1635 C CA . GLY A 1 210 ? 9.902 9.112 14.809 1.00 67.69 210 GLY A CA 1
ATOM 1636 C C . GLY A 1 210 ? 11.090 9.979 14.360 1.00 67.69 210 GLY A C 1
ATOM 1637 O O . GLY A 1 210 ? 11.159 11.174 14.651 1.00 67.69 210 GLY A O 1
ATOM 1638 N N . ARG A 1 211 ? 12.031 9.401 13.607 1.00 77.94 211 ARG A N 1
ATOM 1639 C CA . ARG A 1 211 ? 13.280 10.029 13.150 1.00 77.94 211 ARG A CA 1
ATOM 1640 C C . ARG A 1 211 ? 13.215 10.506 11.700 1.00 77.94 211 ARG A C 1
ATOM 1642 O O . ARG A 1 211 ? 14.246 10.863 11.139 1.00 77.94 211 ARG A O 1
ATOM 1649 N N . LEU A 1 212 ? 12.023 10.565 11.093 1.00 76.75 212 LEU A N 1
ATOM 1650 C CA . LEU A 1 212 ? 11.852 11.011 9.702 1.00 76.75 212 LEU A CA 1
ATOM 1651 C C . LEU A 1 212 ? 12.490 12.381 9.455 1.00 76.75 212 LEU A C 1
ATOM 1653 O O . LEU A 1 212 ? 13.103 12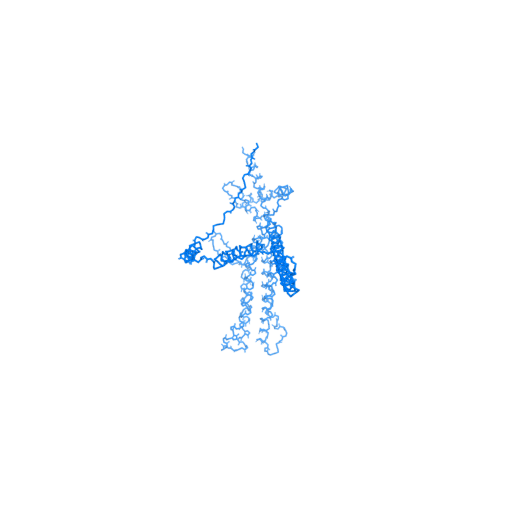.584 8.420 1.00 76.75 212 LEU A O 1
ATOM 1657 N N . HIS A 1 213 ? 12.428 13.294 10.426 1.00 73.81 213 HIS A N 1
ATOM 1658 C CA . HIS A 1 213 ? 13.040 14.621 10.326 1.00 73.81 213 HIS A CA 1
ATOM 1659 C C . HIS A 1 213 ? 14.549 14.584 10.007 1.00 73.81 213 HIS A C 1
ATOM 1661 O O . HIS A 1 213 ? 15.059 15.510 9.377 1.00 73.81 213 HIS A O 1
ATOM 1667 N N . MET A 1 214 ? 15.263 13.517 10.388 1.00 76.75 214 MET A N 1
ATOM 1668 C CA . MET A 1 214 ? 16.692 13.349 10.101 1.00 76.75 214 MET A CA 1
ATOM 1669 C C . MET A 1 214 ? 16.956 13.016 8.629 1.00 76.75 214 MET A C 1
ATOM 1671 O O . MET A 1 214 ? 17.968 13.452 8.094 1.00 76.75 214 MET A O 1
ATOM 1675 N N . VAL A 1 215 ? 16.037 12.292 7.981 1.00 79.50 215 VAL A N 1
ATOM 1676 C CA . VAL A 1 215 ? 16.225 11.695 6.643 1.00 79.50 215 VAL A CA 1
ATOM 1677 C C . VAL A 1 215 ? 15.210 12.228 5.615 1.00 79.50 215 VAL A C 1
ATOM 1679 O O . VAL A 1 215 ? 15.183 11.784 4.474 1.00 79.50 215 VAL A O 1
ATOM 1682 N N . ALA A 1 216 ? 14.346 13.167 6.011 1.00 79.50 216 ALA A N 1
ATOM 1683 C CA . ALA A 1 216 ? 13.289 13.698 5.160 1.00 79.50 216 ALA A CA 1
ATOM 1684 C C . ALA A 1 216 ? 13.869 14.449 3.949 1.00 79.50 216 ALA A C 1
ATOM 1686 O O . ALA A 1 216 ? 14.805 15.237 4.124 1.00 79.50 216 ALA A O 1
ATOM 1687 N N . PRO A 1 217 ? 13.281 14.281 2.753 1.00 79.38 217 PRO A N 1
ATOM 1688 C CA . PRO A 1 217 ? 13.764 14.932 1.536 1.00 79.38 217 PRO A CA 1
ATOM 1689 C C . PRO A 1 217 ? 13.481 16.438 1.535 1.00 79.38 217 PRO A C 1
ATOM 1691 O O . PRO A 1 217 ? 14.221 17.224 0.949 1.00 79.38 217 PRO A O 1
ATOM 1694 N N . ALA A 1 218 ? 12.449 16.863 2.263 1.00 80.50 218 ALA A N 1
ATOM 1695 C CA . ALA A 1 218 ? 12.148 18.261 2.508 1.00 80.50 218 ALA A CA 1
ATOM 1696 C C . ALA A 1 218 ? 11.846 18.487 3.991 1.00 80.50 218 ALA A C 1
ATOM 1698 O O . ALA A 1 218 ? 11.216 17.656 4.653 1.00 80.50 218 ALA A O 1
ATOM 1699 N N . ARG A 1 219 ? 12.288 19.631 4.513 1.00 76.12 219 ARG A N 1
ATOM 1700 C CA . ARG A 1 219 ? 11.942 20.128 5.846 1.00 76.12 219 ARG A CA 1
ATOM 1701 C C . ARG A 1 219 ? 11.098 21.381 5.696 1.00 76.12 219 ARG A C 1
ATOM 1703 O O . ARG A 1 219 ? 11.340 22.202 4.818 1.00 76.12 219 ARG A O 1
ATOM 1710 N N . THR A 1 220 ? 10.087 21.501 6.546 1.00 75.75 220 THR A N 1
ATOM 1711 C CA . THR A 1 220 ? 9.318 22.745 6.647 1.00 75.75 220 THR A CA 1
ATOM 1712 C C . THR A 1 220 ? 10.023 23.617 7.675 1.00 75.75 220 THR A C 1
ATOM 1714 O O . THR A 1 220 ? 10.249 23.164 8.797 1.00 75.75 220 THR A O 1
ATOM 1717 N N . SER A 1 221 ? 10.441 24.803 7.247 1.00 73.38 221 SER A N 1
ATOM 1718 C CA . SER A 1 221 ? 11.005 25.836 8.106 1.00 73.38 221 SER A CA 1
ATOM 1719 C C . SER A 1 221 ? 9.916 26.418 9.007 1.00 73.38 221 SER A C 1
ATOM 1721 O O . SER A 1 221 ? 8.725 26.291 8.721 1.00 73.38 221 SER A O 1
ATOM 1723 N N . GLU A 1 222 ? 10.330 27.068 10.088 1.00 71.56 222 GLU A N 1
ATOM 1724 C CA . GLU A 1 222 ? 9.441 27.760 11.029 1.00 71.56 222 GLU A CA 1
ATOM 1725 C C . GLU A 1 222 ? 8.634 28.873 10.337 1.00 71.56 222 GLU A C 1
ATOM 1727 O O . GLU A 1 222 ? 7.469 29.090 10.646 1.00 71.56 222 GLU A O 1
ATOM 1732 N N . ASP A 1 223 ? 9.212 29.452 9.285 1.00 74.25 223 ASP A N 1
ATOM 1733 C CA . ASP A 1 223 ? 8.621 30.475 8.414 1.00 74.25 223 ASP A CA 1
ATOM 1734 C C . ASP A 1 223 ? 7.654 29.898 7.348 1.00 74.25 223 ASP A C 1
ATOM 1736 O O . ASP A 1 223 ? 7.330 30.529 6.345 1.00 74.25 223 ASP A O 1
ATOM 1740 N N . GLY A 1 224 ? 7.260 28.625 7.479 1.00 72.94 224 GLY A N 1
ATOM 1741 C CA . GLY A 1 224 ? 6.360 27.925 6.550 1.00 72.94 224 GLY A CA 1
ATOM 1742 C C . GLY A 1 224 ? 6.973 27.544 5.194 1.00 72.94 224 GLY A C 1
ATOM 1743 O O . GLY A 1 224 ? 6.357 26.803 4.423 1.00 72.94 224 GLY A O 1
ATOM 1744 N N . SER A 1 225 ? 8.197 27.985 4.893 1.00 77.69 225 SER A N 1
ATOM 1745 C CA . SER A 1 225 ? 8.902 27.635 3.656 1.00 77.69 225 SER A CA 1
ATOM 1746 C C . SER A 1 225 ? 9.380 26.175 3.657 1.00 77.69 225 SER A C 1
ATOM 1748 O O . SER A 1 225 ? 9.868 25.649 4.658 1.00 77.69 225 SER A O 1
ATOM 1750 N N . ARG A 1 226 ? 9.244 25.477 2.521 1.00 80.12 226 ARG A N 1
ATOM 1751 C CA . ARG A 1 226 ? 9.778 24.116 2.341 1.00 80.12 226 ARG A CA 1
ATOM 1752 C C . ARG A 1 226 ? 11.195 24.188 1.788 1.00 80.12 226 ARG A C 1
ATOM 1754 O O . ARG A 1 226 ? 11.391 24.622 0.658 1.00 80.12 226 ARG A O 1
ATOM 1761 N N . GLN A 1 227 ? 12.166 23.718 2.560 1.00 83.44 227 GLN A N 1
ATOM 1762 C CA . GLN A 1 227 ? 13.554 23.597 2.128 1.00 83.44 227 GLN A CA 1
ATOM 1763 C C . GLN A 1 227 ? 13.875 22.142 1.784 1.00 83.44 227 GLN A C 1
ATOM 1765 O O . GLN A 1 227 ? 13.617 21.231 2.576 1.00 83.44 227 GLN A O 1
ATOM 1770 N N . ILE A 1 228 ? 14.442 21.925 0.598 1.00 83.50 228 ILE A N 1
ATOM 1771 C CA . ILE A 1 228 ? 14.941 20.616 0.163 1.00 83.50 228 ILE A CA 1
ATOM 1772 C C . ILE A 1 228 ? 16.226 20.323 0.942 1.00 83.50 228 ILE A C 1
ATOM 1774 O O . ILE A 1 228 ? 17.132 21.154 0.994 1.00 83.50 228 ILE A O 1
ATOM 1778 N N . THR A 1 229 ? 16.301 19.159 1.581 1.00 86.00 229 THR A N 1
ATOM 1779 C CA . THR A 1 229 ? 17.498 18.746 2.322 1.00 86.00 229 THR A CA 1
ATOM 1780 C C . THR A 1 229 ? 18.570 18.221 1.367 1.00 86.00 229 THR A C 1
ATOM 1782 O O . THR A 1 229 ? 18.289 17.917 0.209 1.00 86.00 229 THR A O 1
ATOM 1785 N N . GLY A 1 230 ? 19.805 18.040 1.847 1.00 83.81 230 GLY A N 1
ATOM 1786 C CA . GLY A 1 230 ? 20.853 17.392 1.045 1.00 83.81 230 GLY A CA 1
ATOM 1787 C C . GLY A 1 230 ? 20.435 16.010 0.519 1.00 83.81 230 GLY A C 1
ATOM 1788 O O . GLY A 1 230 ? 20.753 15.660 -0.611 1.00 83.81 230 GLY A O 1
ATOM 1789 N N . ILE A 1 231 ? 19.641 15.263 1.294 1.00 85.00 231 ILE A N 1
ATOM 1790 C CA . ILE A 1 231 ? 19.081 13.969 0.878 1.00 85.00 231 ILE A CA 1
ATOM 1791 C C . ILE A 1 231 ? 18.054 14.153 -0.242 1.00 85.00 231 ILE A C 1
ATOM 1793 O O . ILE A 1 231 ? 18.095 13.413 -1.219 1.00 85.00 231 ILE A O 1
ATOM 1797 N N . GLY A 1 232 ? 17.182 15.162 -0.148 1.00 85.06 232 GLY A N 1
ATOM 1798 C CA . GLY A 1 232 ? 16.229 15.474 -1.216 1.00 85.06 232 GLY A CA 1
ATOM 1799 C C . GLY A 1 232 ? 16.915 15.832 -2.535 1.00 85.06 232 GLY A C 1
ATOM 1800 O O . GLY A 1 232 ? 16.483 15.384 -3.592 1.00 85.06 232 GLY A O 1
ATOM 1801 N N . TRP A 1 233 ? 18.032 16.564 -2.489 1.00 88.81 233 TRP A N 1
ATOM 1802 C CA . TRP A 1 233 ? 18.837 16.837 -3.684 1.00 88.81 233 TRP A CA 1
ATOM 1803 C C . TRP A 1 233 ? 19.463 15.576 -4.283 1.00 88.81 233 TRP A C 1
ATOM 1805 O O . TRP A 1 233 ? 19.482 15.432 -5.504 1.00 88.81 233 TRP A O 1
ATOM 1815 N N . ILE A 1 234 ? 19.931 14.649 -3.443 1.00 90.12 234 ILE A N 1
ATOM 1816 C CA . ILE A 1 234 ? 20.453 13.353 -3.898 1.00 90.12 234 ILE A CA 1
ATOM 1817 C C . ILE A 1 234 ? 19.350 12.538 -4.581 1.00 90.12 234 ILE A C 1
ATOM 1819 O O . ILE A 1 234 ? 19.575 12.011 -5.666 1.00 90.12 234 ILE A O 1
ATOM 1823 N N . GLU A 1 235 ? 18.152 12.462 -3.998 1.00 89.44 235 GLU A N 1
ATOM 1824 C CA . GLU A 1 235 ? 17.015 11.761 -4.609 1.00 89.44 235 GLU A CA 1
ATOM 1825 C C . GLU A 1 235 ? 16.623 12.357 -5.957 1.00 89.44 235 GLU A C 1
ATOM 1827 O O . GLU A 1 235 ? 16.463 11.618 -6.927 1.00 89.44 235 GLU A O 1
ATOM 1832 N N . ILE A 1 236 ? 16.516 13.687 -6.034 1.00 87.75 236 ILE A N 1
ATOM 1833 C CA . ILE A 1 236 ? 16.214 14.395 -7.282 1.00 87.75 236 ILE A CA 1
ATOM 1834 C C . ILE A 1 236 ? 17.287 14.089 -8.331 1.00 87.75 236 ILE A C 1
ATOM 1836 O O . ILE A 1 236 ? 16.949 13.777 -9.470 1.00 87.75 236 ILE A O 1
ATOM 1840 N N . GLY A 1 237 ? 18.568 14.1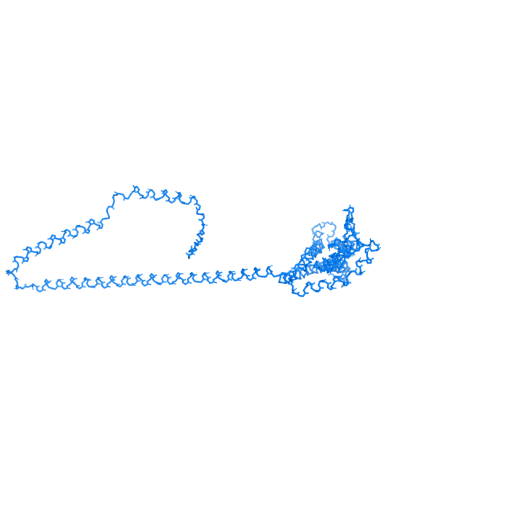28 -7.953 1.00 88.88 237 GLY A N 1
ATOM 1841 C CA . GLY A 1 237 ? 19.680 13.821 -8.853 1.00 88.88 237 GLY A CA 1
ATOM 1842 C C . GLY A 1 237 ? 19.656 12.379 -9.365 1.00 88.88 237 GLY A C 1
ATOM 1843 O O . GLY A 1 237 ? 19.794 12.153 -10.565 1.00 88.88 237 GLY A O 1
ATOM 1844 N N . LEU A 1 238 ? 19.427 11.404 -8.482 1.00 90.12 238 LEU A N 1
ATOM 1845 C CA . LEU A 1 238 ? 19.325 9.988 -8.851 1.00 90.12 238 LEU A CA 1
ATOM 1846 C C . LEU A 1 238 ? 18.125 9.727 -9.769 1.00 90.12 238 LEU A C 1
ATOM 1848 O O . LEU A 1 238 ? 18.244 8.998 -10.753 1.00 90.12 238 LEU A O 1
ATOM 1852 N N . LEU A 1 239 ? 16.984 10.356 -9.480 1.00 87.88 239 LEU A N 1
ATOM 1853 C CA . LEU A 1 239 ? 15.775 10.218 -10.284 1.00 87.88 239 LEU A CA 1
ATOM 1854 C C . LEU A 1 239 ? 15.935 10.853 -11.666 1.00 87.88 239 LEU A C 1
ATOM 1856 O O . LEU A 1 239 ? 15.518 10.273 -12.669 1.00 87.88 239 LEU A O 1
ATOM 1860 N N . PHE A 1 240 ? 16.573 12.022 -11.724 1.00 88.50 240 PHE A N 1
ATOM 1861 C CA . PHE A 1 240 ? 16.903 12.685 -12.979 1.00 88.50 240 PHE A CA 1
ATOM 1862 C C . PHE A 1 240 ? 17.895 11.857 -13.803 1.00 88.50 240 PHE A C 1
ATOM 1864 O O . PHE A 1 240 ? 17.702 11.707 -15.006 1.00 88.50 240 PHE A O 1
ATOM 1871 N N . GLY A 1 241 ? 18.900 11.257 -13.155 1.00 86.62 241 GLY A N 1
ATOM 1872 C CA . GLY A 1 241 ? 19.853 10.344 -13.787 1.00 86.62 241 GLY A CA 1
ATOM 1873 C C . GLY A 1 241 ? 19.167 9.144 -14.440 1.00 86.62 241 GLY A C 1
ATOM 1874 O O . GLY A 1 241 ? 19.309 8.951 -15.642 1.00 86.62 241 GLY A O 1
ATOM 1875 N N . SER A 1 242 ? 18.359 8.398 -13.680 1.00 86.62 242 SER A N 1
ATOM 1876 C CA . SER A 1 242 ? 17.600 7.234 -14.179 1.00 86.62 242 SER A CA 1
ATOM 1877 C C . SER A 1 242 ? 16.621 7.612 -15.301 1.00 86.62 242 SER A C 1
ATOM 1879 O O . SER A 1 242 ? 16.605 6.998 -16.368 1.00 86.62 242 SER A O 1
ATOM 1881 N N . THR A 1 243 ? 15.851 8.690 -15.121 1.00 85.00 243 THR A N 1
ATOM 1882 C CA . THR A 1 243 ? 14.883 9.139 -16.137 1.00 85.00 243 THR A CA 1
ATOM 1883 C C . THR A 1 243 ? 15.582 9.600 -17.416 1.00 85.00 243 THR A C 1
ATOM 1885 O O . THR A 1 243 ? 15.145 9.266 -18.518 1.00 85.00 243 THR A O 1
ATOM 1888 N N . GLY A 1 244 ? 16.685 10.342 -17.283 1.00 84.94 244 GLY A N 1
ATOM 1889 C CA . GLY A 1 244 ? 17.495 10.794 -18.410 1.00 84.94 244 GLY A CA 1
ATOM 1890 C C . GLY A 1 244 ? 18.111 9.629 -19.181 1.00 84.94 244 GLY A C 1
ATOM 1891 O O . GLY A 1 244 ? 18.105 9.641 -20.411 1.00 84.94 244 GLY A O 1
ATOM 1892 N N . LEU A 1 245 ? 18.571 8.594 -18.475 1.00 85.62 245 LEU A N 1
ATOM 1893 C CA . LEU A 1 245 ? 19.142 7.394 -19.080 1.00 85.62 245 LEU A CA 1
ATOM 1894 C C . LEU A 1 245 ? 18.098 6.603 -19.881 1.00 85.62 245 LEU A C 1
ATOM 1896 O O . LEU A 1 245 ? 18.345 6.229 -21.027 1.00 85.62 245 LEU A O 1
ATOM 1900 N N . ALA A 1 246 ? 16.908 6.404 -19.307 1.00 82.25 246 ALA A N 1
ATOM 1901 C CA . ALA A 1 246 ? 15.798 5.731 -19.976 1.00 82.25 246 ALA A CA 1
ATOM 1902 C C . ALA A 1 246 ? 15.334 6.494 -21.231 1.00 82.25 246 ALA A C 1
ATOM 1904 O O . ALA A 1 246 ? 15.119 5.893 -22.285 1.00 82.25 246 ALA A O 1
ATOM 1905 N N . ALA A 1 247 ? 15.234 7.824 -21.139 1.00 82.00 247 ALA A N 1
ATOM 1906 C CA . ALA A 1 247 ? 14.905 8.687 -22.269 1.00 82.00 247 ALA A CA 1
ATOM 1907 C C . ALA A 1 247 ? 15.968 8.617 -23.381 1.00 82.00 247 ALA A C 1
ATOM 1909 O O . ALA A 1 247 ? 15.620 8.515 -24.556 1.00 82.00 247 ALA A O 1
ATOM 1910 N N . ALA A 1 248 ? 17.255 8.626 -23.019 1.00 80.31 248 ALA A N 1
ATOM 1911 C CA . ALA A 1 248 ? 18.361 8.525 -23.969 1.00 80.31 248 ALA A CA 1
ATOM 1912 C C . ALA A 1 248 ? 18.420 7.157 -24.670 1.00 80.31 248 ALA A C 1
ATOM 1914 O O . ALA A 1 248 ? 18.657 7.094 -25.873 1.00 80.31 248 ALA A O 1
ATOM 1915 N N . GLY A 1 249 ? 18.161 6.057 -23.955 1.00 76.38 249 GLY A N 1
ATOM 1916 C CA . GLY A 1 249 ? 18.082 4.729 -24.572 1.00 76.38 249 GLY A CA 1
ATOM 1917 C C . GLY A 1 249 ? 16.947 4.630 -25.598 1.00 76.38 249 GLY A C 1
ATOM 1918 O O . GLY A 1 249 ? 17.119 4.065 -26.676 1.00 76.38 249 GLY A O 1
ATOM 1919 N N . ALA A 1 250 ? 15.798 5.242 -25.309 1.00 74.38 250 ALA A N 1
ATOM 1920 C CA . ALA A 1 250 ? 14.639 5.215 -26.198 1.00 74.38 250 ALA A CA 1
ATOM 1921 C C . ALA A 1 250 ? 14.843 6.002 -27.496 1.00 74.38 250 ALA A C 1
ATOM 1923 O O . ALA A 1 250 ? 14.416 5.551 -28.561 1.00 74.38 250 ALA A O 1
ATOM 1924 N N . THR A 1 251 ? 15.510 7.157 -27.425 1.00 75.75 251 THR A N 1
ATOM 1925 C CA . THR A 1 251 ? 15.826 7.955 -28.618 1.00 75.75 251 THR A CA 1
ATOM 1926 C C . THR A 1 251 ? 16.848 7.263 -29.517 1.00 75.75 251 THR A C 1
ATOM 1928 O O . THR A 1 251 ? 16.774 7.427 -30.733 1.00 75.75 251 THR A O 1
ATOM 1931 N N . GLN A 1 252 ? 17.745 6.448 -28.954 1.00 76.94 252 GLN A N 1
ATOM 1932 C CA . GLN A 1 252 ? 18.688 5.630 -29.724 1.00 76.94 252 GLN A CA 1
ATOM 1933 C C . GLN A 1 252 ? 18.003 4.455 -30.443 1.00 76.94 252 GLN A C 1
ATOM 1935 O O . GLN A 1 252 ? 18.343 4.164 -31.585 1.00 76.94 252 GLN A O 1
ATOM 1940 N N . ILE A 1 253 ? 17.002 3.814 -29.823 1.00 70.31 253 ILE A N 1
ATOM 1941 C CA . ILE A 1 253 ? 16.277 2.676 -30.427 1.00 70.31 253 ILE A CA 1
ATOM 1942 C C . ILE A 1 253 ? 15.255 3.140 -31.476 1.00 70.31 253 ILE A C 1
ATOM 1944 O O . ILE A 1 253 ? 15.136 2.539 -32.540 1.00 70.31 253 ILE A O 1
ATOM 1948 N N . GLY A 1 254 ? 14.469 4.174 -31.161 1.00 65.06 254 GLY A N 1
ATOM 1949 C CA . GLY A 1 254 ? 13.321 4.601 -31.971 1.00 65.06 254 GLY A CA 1
ATOM 1950 C C . GLY A 1 254 ? 13.573 5.794 -32.896 1.00 65.06 254 GLY A C 1
ATOM 1951 O O . GLY A 1 254 ? 12.694 6.150 -33.682 1.00 65.06 254 GLY A O 1
ATOM 1952 N N . GLY A 1 255 ? 14.736 6.443 -32.787 1.00 63.47 255 GLY A N 1
ATOM 1953 C CA . GLY A 1 255 ? 14.989 7.755 -33.386 1.00 63.47 255 GLY A CA 1
ATOM 1954 C C . GLY A 1 255 ? 14.164 8.880 -32.737 1.00 63.47 255 GLY A C 1
ATOM 1955 O O . GLY A 1 255 ? 13.294 8.655 -31.896 1.00 63.47 255 GLY A O 1
ATOM 1956 N N . THR A 1 256 ? 14.399 10.132 -33.143 1.00 65.06 256 THR A N 1
ATOM 1957 C CA . THR A 1 256 ? 13.710 11.316 -32.576 1.00 65.06 256 THR A CA 1
ATOM 1958 C C . THR A 1 256 ? 12.224 11.414 -32.937 1.00 65.06 256 THR A C 1
ATOM 1960 O O . THR A 1 256 ? 11.509 12.236 -32.371 1.00 65.06 256 THR A O 1
ATOM 1963 N N . ASN A 1 257 ? 11.749 10.590 -33.874 1.00 63.16 257 ASN A N 1
ATOM 1964 C CA . ASN A 1 257 ? 10.427 10.725 -34.494 1.00 63.16 257 ASN A CA 1
ATOM 1965 C C . ASN A 1 257 ? 9.424 9.655 -34.032 1.00 63.16 257 ASN A C 1
ATOM 1967 O O . ASN A 1 257 ? 8.344 9.543 -34.609 1.00 63.16 257 ASN A O 1
ATOM 1971 N N . ALA A 1 258 ? 9.755 8.876 -32.997 1.00 72.25 258 ALA A N 1
ATOM 1972 C CA . ALA A 1 258 ? 8.885 7.845 -32.436 1.00 72.25 258 ALA A CA 1
ATOM 1973 C C . ALA A 1 258 ? 8.356 8.250 -31.044 1.00 72.25 258 ALA A C 1
ATOM 1975 O O . ALA A 1 258 ? 8.785 7.692 -30.028 1.00 72.25 258 ALA A O 1
ATOM 1976 N N . PRO A 1 259 ? 7.394 9.193 -30.958 1.00 73.25 259 PRO A N 1
ATOM 1977 C CA . PRO A 1 259 ? 6.876 9.681 -29.677 1.00 73.25 259 PRO A CA 1
ATOM 1978 C C . PRO A 1 259 ? 6.235 8.568 -28.838 1.00 73.25 259 PRO A C 1
ATOM 1980 O O . PRO A 1 259 ? 6.251 8.637 -27.614 1.00 73.25 259 PRO A O 1
ATOM 1983 N N . ALA A 1 260 ? 5.720 7.512 -29.476 1.00 74.19 260 ALA A N 1
ATOM 1984 C CA . ALA A 1 260 ? 5.168 6.350 -28.787 1.00 74.19 260 ALA A CA 1
ATOM 1985 C C . ALA A 1 260 ? 6.241 5.523 -28.054 1.00 74.19 260 ALA A C 1
ATOM 1987 O O . ALA A 1 260 ? 6.007 5.095 -26.926 1.00 74.19 260 ALA A O 1
ATOM 1988 N N . LEU A 1 261 ? 7.422 5.332 -28.655 1.00 70.56 261 LEU A N 1
ATOM 1989 C CA . LEU A 1 261 ? 8.536 4.612 -28.023 1.00 70.56 261 LEU A CA 1
ATOM 1990 C C . LEU A 1 261 ? 9.138 5.429 -26.876 1.00 70.56 261 LEU A C 1
ATOM 1992 O O . LEU A 1 261 ? 9.418 4.878 -25.815 1.00 70.56 261 LEU A O 1
ATOM 1996 N N . PHE A 1 262 ? 9.240 6.748 -27.055 1.00 72.19 262 PHE A N 1
ATOM 1997 C CA . PHE A 1 262 ? 9.651 7.670 -25.997 1.00 72.19 262 PHE A CA 1
ATOM 1998 C C . PHE A 1 262 ? 8.645 7.717 -24.833 1.00 72.19 262 PHE A C 1
ATOM 2000 O O . PHE A 1 262 ? 9.021 7.698 -23.664 1.00 72.19 262 PHE A O 1
ATOM 2007 N N . ALA A 1 263 ? 7.341 7.737 -25.121 1.00 75.19 263 ALA A N 1
ATOM 2008 C CA . ALA A 1 263 ? 6.322 7.672 -24.077 1.00 75.19 263 ALA A CA 1
ATOM 2009 C C . ALA A 1 263 ? 6.372 6.329 -23.330 1.00 75.19 263 ALA A C 1
ATOM 2011 O O . ALA A 1 263 ? 6.297 6.303 -22.103 1.00 75.19 263 ALA A O 1
ATOM 2012 N N . ALA A 1 264 ? 6.557 5.219 -24.054 1.00 75.50 264 ALA A N 1
ATOM 2013 C CA . ALA A 1 264 ? 6.668 3.890 -23.465 1.00 75.50 264 ALA A CA 1
ATOM 2014 C C . ALA A 1 264 ? 7.909 3.740 -22.570 1.00 75.50 264 ALA A C 1
ATOM 2016 O O . ALA A 1 264 ? 7.823 3.127 -21.505 1.00 75.50 264 ALA A O 1
ATOM 2017 N N . SER A 1 265 ? 9.043 4.345 -22.938 1.00 73.50 265 SER A N 1
ATOM 2018 C CA . SER A 1 265 ? 10.260 4.302 -22.119 1.00 73.50 265 SER A CA 1
ATOM 2019 C C . SER A 1 265 ? 10.143 5.074 -20.809 1.00 73.50 265 SER A C 1
ATOM 2021 O O . SER A 1 265 ? 10.869 4.779 -19.864 1.00 73.50 265 SER A O 1
ATOM 2023 N N . LEU A 1 266 ? 9.219 6.038 -20.724 1.00 79.75 266 LEU A N 1
ATOM 2024 C CA . LEU A 1 266 ? 8.956 6.793 -19.499 1.00 79.75 266 LEU A CA 1
ATOM 2025 C C . LEU A 1 266 ? 8.024 6.063 -18.521 1.00 79.75 266 LEU A C 1
ATOM 2027 O O . LEU A 1 266 ? 7.972 6.434 -17.350 1.00 79.75 266 LEU A O 1
ATOM 2031 N N . ILE A 1 267 ? 7.324 5.007 -18.952 1.00 77.94 267 ILE A N 1
ATOM 2032 C CA . ILE A 1 267 ? 6.379 4.263 -18.100 1.00 77.94 267 ILE A CA 1
ATOM 2033 C C . ILE A 1 267 ? 7.086 3.671 -16.877 1.00 77.94 267 ILE A C 1
ATOM 2035 O O . ILE A 1 267 ? 6.597 3.786 -15.754 1.00 77.94 267 ILE A O 1
ATOM 2039 N N . ALA A 1 268 ? 8.243 3.047 -17.077 1.00 76.19 268 ALA A N 1
ATOM 2040 C CA . ALA A 1 268 ? 8.976 2.396 -16.002 1.00 76.19 268 ALA A CA 1
ATOM 2041 C C . ALA A 1 268 ? 9.615 3.374 -14.989 1.00 76.19 268 ALA A C 1
ATOM 2043 O O . ALA A 1 268 ? 9.412 3.160 -13.791 1.00 76.19 268 ALA A O 1
ATOM 2044 N N . PRO A 1 269 ? 10.283 4.480 -15.382 1.00 78.00 269 PRO A N 1
ATOM 2045 C CA . PRO A 1 269 ? 10.729 5.484 -14.414 1.00 78.00 269 PRO A CA 1
ATOM 2046 C C . PRO A 1 269 ? 9.553 6.190 -13.720 1.00 78.00 269 PRO A C 1
ATOM 2048 O O . PRO A 1 269 ? 9.643 6.475 -12.526 1.00 78.00 269 PRO A O 1
ATOM 2051 N N . LEU A 1 270 ? 8.409 6.386 -14.395 1.00 83.75 270 LEU A N 1
ATOM 2052 C CA . LEU A 1 270 ? 7.179 6.861 -13.743 1.00 83.75 270 LEU A CA 1
ATOM 2053 C C . LEU A 1 270 ? 6.667 5.866 -12.695 1.00 83.75 270 LEU A C 1
ATOM 2055 O O . LEU A 1 270 ? 6.281 6.282 -11.605 1.00 83.75 270 LEU A O 1
ATOM 2059 N N . LEU A 1 271 ? 6.693 4.560 -12.976 1.00 82.06 271 LEU A N 1
ATOM 2060 C CA . LEU A 1 271 ? 6.338 3.531 -11.994 1.00 82.06 271 LEU A CA 1
ATOM 2061 C C . LEU A 1 271 ? 7.273 3.550 -10.783 1.00 82.06 271 LEU A C 1
ATOM 2063 O O . LEU A 1 271 ? 6.789 3.459 -9.656 1.00 82.06 271 LEU A O 1
ATOM 2067 N N . VAL A 1 272 ? 8.584 3.707 -10.992 1.00 78.00 272 VAL A N 1
ATOM 2068 C CA . VAL A 1 272 ? 9.559 3.844 -9.897 1.00 78.00 272 VAL A CA 1
ATOM 2069 C C . VAL A 1 272 ? 9.259 5.099 -9.073 1.00 78.00 272 VAL A C 1
ATOM 2071 O O . VAL A 1 272 ? 9.147 5.005 -7.852 1.00 78.00 272 VAL A O 1
ATOM 2074 N N . LEU A 1 273 ? 9.035 6.248 -9.719 1.00 81.25 273 LEU A N 1
ATOM 2075 C CA . LEU A 1 273 ? 8.667 7.504 -9.055 1.00 81.25 273 LEU A CA 1
ATOM 2076 C C . LEU A 1 273 ? 7.380 7.362 -8.230 1.00 81.25 273 LEU A C 1
ATOM 2078 O O . LEU A 1 273 ? 7.332 7.798 -7.076 1.00 81.25 273 LEU A O 1
ATOM 2082 N N . ILE A 1 274 ? 6.341 6.747 -8.800 1.00 82.69 274 ILE A N 1
ATOM 2083 C CA . ILE A 1 274 ? 5.067 6.507 -8.116 1.00 82.69 274 ILE A CA 1
ATOM 2084 C C . ILE A 1 274 ? 5.286 5.580 -6.922 1.00 82.69 274 ILE A C 1
ATOM 2086 O O . ILE A 1 274 ? 4.835 5.904 -5.827 1.00 82.69 274 ILE A O 1
ATOM 2090 N N . ALA A 1 275 ? 5.996 4.463 -7.098 1.00 79.94 275 ALA A N 1
ATOM 2091 C CA . ALA A 1 275 ? 6.256 3.507 -6.025 1.00 79.94 275 ALA A CA 1
ATOM 2092 C C . ALA A 1 275 ? 7.019 4.155 -4.861 1.00 79.94 275 ALA A C 1
ATOM 2094 O O . ALA A 1 275 ? 6.629 4.004 -3.704 1.00 79.94 275 ALA A O 1
ATOM 2095 N N . VAL A 1 276 ? 8.047 4.946 -5.168 1.00 77.00 276 VAL A N 1
ATOM 2096 C CA . VAL A 1 276 ? 8.846 5.698 -4.191 1.00 77.00 276 VAL A CA 1
ATOM 2097 C C . VAL A 1 276 ? 7.993 6.724 -3.448 1.00 77.00 276 VAL A C 1
ATOM 2099 O O . VAL A 1 276 ? 7.999 6.768 -2.216 1.00 77.00 276 VAL A O 1
ATOM 2102 N N . SER A 1 277 ? 7.194 7.498 -4.182 1.00 78.94 277 SER A N 1
ATOM 2103 C CA . SER A 1 277 ? 6.301 8.505 -3.602 1.00 78.94 277 SER A CA 1
ATOM 2104 C C . SER A 1 277 ? 5.259 7.862 -2.685 1.00 78.94 277 SER A C 1
ATOM 2106 O O . SER A 1 277 ? 5.029 8.322 -1.565 1.00 78.94 277 SER A O 1
ATOM 2108 N N . LEU A 1 278 ? 4.652 6.756 -3.126 1.00 81.75 278 LEU A N 1
ATOM 2109 C CA . LEU A 1 278 ? 3.655 6.027 -2.347 1.00 81.75 278 LEU A CA 1
ATOM 2110 C C . LEU A 1 278 ? 4.274 5.383 -1.106 1.00 81.75 278 LEU A C 1
ATOM 2112 O O . LEU A 1 278 ? 3.634 5.336 -0.058 1.00 81.75 278 LEU A O 1
ATOM 2116 N N . GLN A 1 279 ? 5.526 4.935 -1.196 1.00 79.88 279 GLN A N 1
ATOM 2117 C CA . GLN A 1 279 ? 6.262 4.392 -0.063 1.00 79.88 279 GLN A CA 1
ATOM 2118 C C . GLN A 1 279 ? 6.562 5.463 0.991 1.00 79.88 279 GLN A C 1
ATOM 2120 O O . GLN A 1 279 ? 6.399 5.192 2.181 1.00 79.88 279 GLN A O 1
ATOM 2125 N N . TYR A 1 280 ? 6.890 6.690 0.577 1.00 75.56 280 TYR A N 1
ATOM 2126 C CA . TYR A 1 280 ? 7.026 7.827 1.490 1.00 75.56 280 TYR A CA 1
ATOM 2127 C C . TYR A 1 280 ? 5.701 8.171 2.187 1.00 75.56 280 TYR A C 1
ATOM 2129 O O . TYR A 1 280 ? 5.653 8.307 3.412 1.00 75.56 280 TYR A O 1
ATOM 2137 N N . VAL A 1 281 ? 4.598 8.248 1.433 1.00 79.06 281 VAL A N 1
ATOM 2138 C CA . VAL A 1 281 ? 3.260 8.500 1.998 1.00 79.06 281 VAL A CA 1
ATOM 2139 C C . VAL A 1 281 ? 2.866 7.394 2.975 1.00 79.06 281 VAL A C 1
ATOM 2141 O O . VAL A 1 281 ? 2.417 7.677 4.085 1.00 79.06 281 VAL A O 1
ATOM 2144 N N . LEU A 1 282 ? 3.084 6.131 2.604 1.00 77.44 282 LEU A N 1
ATOM 2145 C CA . LEU A 1 282 ? 2.812 4.984 3.460 1.00 77.44 282 LEU A CA 1
ATOM 2146 C C . LEU A 1 282 ? 3.657 5.030 4.739 1.00 77.44 282 LEU A C 1
ATOM 2148 O O . LEU A 1 282 ? 3.137 4.772 5.822 1.00 77.44 282 LEU A O 1
ATOM 2152 N N . ALA A 1 283 ? 4.938 5.385 4.638 1.00 71.75 283 ALA A N 1
ATOM 2153 C CA . ALA A 1 283 ? 5.810 5.561 5.793 1.00 71.75 283 ALA A CA 1
ATOM 2154 C C . ALA A 1 283 ? 5.315 6.673 6.723 1.00 71.75 283 ALA A C 1
ATOM 2156 O O . ALA A 1 283 ? 5.344 6.500 7.940 1.00 71.75 283 ALA A O 1
ATOM 2157 N N . HIS A 1 284 ? 4.825 7.783 6.169 1.00 71.44 284 HIS A N 1
ATOM 2158 C CA . HIS A 1 284 ? 4.283 8.881 6.958 1.00 71.44 284 HIS A CA 1
ATOM 2159 C C . HIS A 1 284 ? 2.984 8.477 7.668 1.00 71.44 284 HIS A C 1
ATOM 2161 O O . HIS A 1 284 ? 2.917 8.542 8.891 1.00 71.44 284 HIS A O 1
ATOM 2167 N N . VAL A 1 285 ? 1.992 7.974 6.927 1.00 71.88 285 VAL A N 1
ATOM 2168 C CA . VAL A 1 285 ? 0.667 7.602 7.458 1.00 71.88 285 VAL A CA 1
ATOM 2169 C C . VAL A 1 285 ? 0.753 6.439 8.443 1.00 71.88 285 VAL A C 1
ATOM 2171 O O . VAL A 1 285 ? 0.148 6.462 9.513 1.00 71.88 285 VAL A O 1
ATOM 2174 N N . VAL A 1 286 ? 1.502 5.388 8.107 1.00 69.44 286 VAL A N 1
ATOM 2175 C CA . VAL A 1 286 ? 1.625 4.226 8.993 1.00 69.44 286 VAL A CA 1
ATOM 2176 C C . VAL A 1 286 ? 2.570 4.536 10.150 1.00 69.44 286 VAL A C 1
ATOM 2178 O O . VAL A 1 286 ? 2.321 4.082 11.261 1.00 69.44 286 VAL A O 1
ATOM 2181 N N . GLY A 1 287 ? 3.610 5.345 9.934 1.00 65.25 287 GLY A N 1
ATOM 2182 C CA . GLY A 1 287 ? 4.501 5.808 10.996 1.00 65.25 287 GLY A CA 1
ATOM 2183 C C . GLY A 1 287 ? 3.763 6.607 12.069 1.00 65.25 287 GLY A C 1
ATOM 2184 O O . GLY A 1 287 ? 3.940 6.321 13.251 1.00 65.25 287 GLY A O 1
ATOM 2185 N N . THR A 1 288 ? 2.881 7.535 11.680 1.00 66.12 288 THR A N 1
ATOM 2186 C CA . THR A 1 288 ? 2.045 8.280 12.637 1.00 66.12 288 THR A CA 1
ATOM 2187 C C . THR A 1 288 ? 1.057 7.362 13.344 1.00 66.12 288 THR A C 1
ATOM 2189 O O . THR A 1 288 ? 0.993 7.380 14.567 1.00 66.12 288 THR A O 1
ATOM 2192 N N . THR A 1 289 ? 0.384 6.472 12.610 1.00 64.50 289 THR A N 1
ATOM 2193 C CA . THR A 1 289 ? -0.591 5.535 13.193 1.00 64.50 289 THR A CA 1
ATOM 2194 C C . THR A 1 289 ? 0.066 4.545 14.165 1.00 64.50 289 THR A C 1
ATOM 2196 O O . THR A 1 289 ? -0.485 4.240 15.216 1.00 64.50 289 THR A O 1
ATOM 2199 N N . ILE A 1 290 ? 1.256 4.023 13.841 1.00 65.25 290 ILE A N 1
ATOM 2200 C CA . ILE A 1 290 ? 2.025 3.133 14.726 1.00 65.25 290 ILE A CA 1
ATOM 2201 C C . ILE A 1 290 ? 2.519 3.903 15.946 1.00 65.25 290 ILE A C 1
ATOM 2203 O O . ILE A 1 290 ? 2.463 3.363 17.048 1.00 65.25 290 ILE A O 1
ATOM 2207 N N . ALA A 1 291 ? 3.001 5.136 15.768 1.00 63.12 291 ALA A N 1
ATOM 2208 C CA . ALA A 1 291 ? 3.403 5.977 16.886 1.00 63.12 291 ALA A CA 1
ATOM 2209 C C . ALA A 1 291 ? 2.214 6.227 17.824 1.00 63.12 291 ALA A C 1
ATOM 2211 O O . ALA A 1 291 ? 2.340 5.967 19.012 1.00 63.12 291 ALA A O 1
ATOM 2212 N N . GLU A 1 292 ? 1.050 6.615 17.302 1.00 62.62 292 GLU A N 1
ATOM 2213 C CA . GLU A 1 292 ? -0.191 6.814 18.065 1.00 62.62 292 GLU A CA 1
ATOM 2214 C C . GLU A 1 292 ? -0.667 5.532 18.765 1.00 62.62 292 GLU A C 1
ATOM 2216 O O . GLU A 1 292 ? -0.889 5.530 19.971 1.00 62.62 292 GLU A O 1
ATOM 2221 N N . LEU A 1 293 ? -0.708 4.393 18.069 1.00 60.19 293 LEU A N 1
ATOM 2222 C CA . LEU A 1 293 ? -1.086 3.107 18.673 1.00 60.19 293 LEU A CA 1
ATOM 2223 C C . LEU A 1 293 ? -0.089 2.620 19.735 1.00 60.19 293 LEU A C 1
ATOM 2225 O O . LEU A 1 293 ? -0.472 1.907 20.660 1.00 60.19 293 LEU A O 1
ATOM 2229 N N . ARG A 1 294 ? 1.195 2.981 19.614 1.00 62.16 294 ARG A N 1
ATOM 2230 C CA . ARG A 1 294 ? 2.213 2.722 20.644 1.00 62.16 294 ARG A CA 1
ATOM 2231 C C . ARG A 1 294 ? 2.035 3.642 21.855 1.00 62.16 294 ARG A C 1
ATOM 2233 O O . ARG A 1 294 ? 2.485 3.285 22.941 1.00 62.16 294 ARG A O 1
ATOM 2240 N N . LEU A 1 295 ? 1.399 4.801 21.671 1.00 57.22 295 LEU A N 1
ATOM 2241 C CA . LEU A 1 295 ? 1.068 5.757 22.730 1.00 57.22 295 LEU A CA 1
ATOM 2242 C C . LEU A 1 295 ? -0.199 5.362 23.507 1.00 57.22 295 LEU A C 1
ATOM 2244 O O . LEU A 1 295 ? -0.229 5.595 24.711 1.00 57.22 295 LEU A O 1
ATOM 2248 N N . ASP A 1 296 ? -1.167 4.705 22.858 1.00 54.56 296 ASP A N 1
ATOM 2249 C CA . ASP A 1 296 ? -2.441 4.246 23.451 1.00 54.56 296 ASP A CA 1
ATOM 2250 C C . ASP A 1 296 ? -2.431 2.763 23.893 1.00 54.56 296 ASP A C 1
ATOM 2252 O O . ASP A 1 296 ? -3.475 2.118 24.034 1.00 54.56 296 ASP A O 1
ATOM 2256 N N . GLY A 1 297 ? -1.242 2.183 24.094 1.00 54.69 297 GLY A N 1
ATOM 2257 C CA . GLY A 1 297 ? -1.088 0.810 24.587 1.00 54.69 297 GLY A CA 1
ATOM 2258 C C . GLY A 1 297 ? -1.799 0.583 25.935 1.00 54.69 297 GLY A C 1
ATOM 2259 O O . GLY A 1 297 ? -1.946 1.519 26.721 1.00 54.69 297 GLY A O 1
ATOM 2260 N N . PRO A 1 298 ? -2.247 -0.653 26.229 1.00 48.72 298 PRO A N 1
ATOM 2261 C CA . PRO A 1 298 ? -3.011 -0.924 27.437 1.00 48.72 298 PRO A CA 1
ATOM 2262 C C . PRO A 1 298 ? -2.127 -0.686 28.666 1.00 48.72 298 PRO A C 1
ATOM 2264 O O . PRO A 1 298 ? -0.977 -1.129 28.703 1.00 48.72 298 PRO A O 1
ATOM 2267 N N . VAL A 1 299 ? -2.670 0.021 29.657 1.00 52.12 299 VAL A N 1
ATOM 2268 C CA . VAL A 1 299 ? -2.009 0.278 30.940 1.00 52.12 299 VAL A CA 1
ATOM 2269 C C . VAL A 1 299 ? -1.955 -1.040 31.715 1.00 52.12 299 VAL A C 1
ATOM 2271 O O . VAL A 1 299 ? -2.924 -1.436 32.351 1.00 52.12 299 VAL A O 1
ATOM 2274 N N . ASP A 1 300 ? -0.836 -1.750 31.602 1.00 54.66 300 ASP A N 1
ATOM 2275 C CA . ASP A 1 300 ? -0.465 -2.839 32.513 1.00 54.66 300 ASP A CA 1
ATOM 2276 C C . ASP A 1 300 ? -0.228 -2.253 33.920 1.00 54.66 300 ASP A C 1
ATOM 2278 O O . ASP A 1 300 ? 0.220 -1.106 34.009 1.00 54.66 300 ASP A O 1
ATOM 2282 N N . GLU A 1 301 ? -0.486 -2.991 35.005 1.00 55.22 301 GLU A N 1
ATOM 2283 C CA . GLU A 1 301 ? -0.356 -2.484 36.394 1.00 55.22 301 GLU A CA 1
ATOM 2284 C C . GLU A 1 301 ? 1.052 -1.930 36.693 1.00 55.22 301 GLU A C 1
ATOM 2286 O O . GLU A 1 301 ? 1.212 -0.959 37.434 1.00 55.22 301 GLU A O 1
ATOM 2291 N N . ASP A 1 302 ? 2.075 -2.469 36.027 1.00 62.16 302 ASP A N 1
ATOM 2292 C CA . ASP A 1 302 ? 3.466 -2.015 36.123 1.00 62.16 302 ASP A CA 1
ATOM 2293 C C . ASP A 1 302 ? 3.806 -0.794 35.248 1.00 62.16 302 ASP A C 1
ATOM 2295 O O . ASP A 1 302 ? 4.878 -0.196 35.388 1.00 62.16 302 ASP A O 1
ATOM 2299 N N . THR A 1 303 ? 2.936 -0.422 34.308 1.00 67.50 303 THR A N 1
ATOM 2300 C CA . THR A 1 303 ? 3.155 0.680 33.356 1.00 67.50 303 THR A CA 1
ATOM 2301 C C . THR A 1 303 ? 3.355 2.034 34.036 1.00 67.50 303 THR A C 1
ATOM 2303 O O . THR A 1 303 ? 4.334 2.698 33.689 1.00 67.50 303 THR A O 1
ATOM 2306 N N . PRO A 1 304 ? 2.519 2.470 35.005 1.00 66.31 304 PRO A N 1
ATOM 2307 C CA . PRO A 1 304 ? 2.742 3.741 35.695 1.00 66.31 304 PRO A CA 1
ATOM 2308 C C . PRO A 1 304 ? 4.063 3.746 36.472 1.00 66.31 304 PRO A C 1
ATOM 2310 O O . PRO A 1 304 ? 4.795 4.733 36.433 1.00 66.31 304 PRO A O 1
ATOM 2313 N N . ARG A 1 305 ? 4.439 2.620 37.093 1.00 72.06 305 ARG A N 1
ATOM 2314 C CA . ARG A 1 305 ? 5.710 2.501 37.820 1.00 72.06 305 ARG A CA 1
ATOM 2315 C C . ARG A 1 305 ? 6.911 2.605 36.880 1.00 72.06 305 ARG A C 1
ATOM 2317 O O . ARG A 1 305 ? 7.818 3.393 37.130 1.00 72.06 305 ARG A O 1
ATOM 2324 N N . LYS A 1 306 ? 6.894 1.873 35.761 1.00 75.38 306 LYS A N 1
ATOM 2325 C CA . LYS A 1 306 ? 7.932 1.949 34.715 1.00 75.38 306 LYS A CA 1
ATOM 2326 C C . LYS A 1 306 ? 7.993 3.339 34.075 1.00 75.38 306 LYS A C 1
ATOM 2328 O O . LYS A 1 306 ? 9.085 3.816 33.768 1.00 75.38 306 LYS A O 1
ATOM 2333 N N . ALA A 1 307 ? 6.849 3.999 33.897 1.00 79.25 307 ALA A N 1
ATOM 2334 C CA . ALA A 1 307 ? 6.779 5.361 33.381 1.00 79.25 307 ALA A CA 1
ATOM 2335 C C . ALA A 1 307 ? 7.409 6.371 34.349 1.00 79.25 307 ALA A C 1
ATOM 2337 O O . ALA A 1 307 ? 8.216 7.182 33.903 1.00 79.25 307 ALA A O 1
ATOM 2338 N N . ALA A 1 308 ? 7.128 6.264 35.650 1.00 79.50 308 ALA A N 1
ATOM 2339 C CA . ALA A 1 308 ? 7.739 7.095 36.684 1.00 79.50 308 ALA A CA 1
ATOM 2340 C C . ALA A 1 308 ? 9.257 6.865 36.788 1.00 79.50 308 ALA A C 1
ATOM 2342 O O . ALA A 1 308 ? 10.027 7.822 36.799 1.00 79.50 308 ALA A O 1
ATOM 2343 N N . THR A 1 309 ? 9.722 5.609 36.772 1.00 81.88 309 THR A N 1
ATOM 2344 C CA . THR A 1 309 ? 11.166 5.307 36.758 1.00 81.88 309 THR A CA 1
ATOM 2345 C C . THR A 1 309 ? 11.846 5.857 35.504 1.00 81.88 309 THR A C 1
ATOM 2347 O O . THR A 1 309 ? 12.922 6.443 35.587 1.00 81.88 309 THR A O 1
ATOM 2350 N N . GLY A 1 310 ? 11.211 5.710 34.338 1.00 80.69 310 GLY A N 1
ATOM 2351 C CA . GLY A 1 310 ? 11.714 6.275 33.088 1.00 80.69 310 GLY A CA 1
ATOM 2352 C C . GLY A 1 310 ? 11.750 7.805 33.096 1.00 80.69 310 GLY A C 1
ATOM 2353 O O . GLY A 1 310 ? 12.671 8.380 32.525 1.00 80.69 310 GLY A O 1
ATOM 2354 N N . ALA A 1 311 ? 10.785 8.457 33.750 1.00 86.75 311 ALA A N 1
ATOM 2355 C CA . ALA A 1 311 ? 10.745 9.907 33.906 1.00 86.75 311 ALA A CA 1
ATOM 2356 C C . ALA A 1 311 ? 11.907 10.392 34.781 1.00 86.75 311 ALA A C 1
ATOM 2358 O O . ALA A 1 311 ? 12.660 11.259 34.351 1.00 86.75 311 ALA A O 1
ATOM 2359 N N . LEU A 1 312 ? 12.132 9.755 35.934 1.00 87.69 312 LEU A N 1
ATOM 2360 C CA . LEU A 1 312 ? 13.252 10.069 36.831 1.00 87.69 312 LEU A CA 1
ATOM 2361 C C . LEU A 1 312 ? 14.621 9.934 36.147 1.00 87.69 312 LEU A C 1
ATOM 2363 O O . LEU A 1 312 ? 15.517 10.731 36.399 1.00 87.69 312 LEU A O 1
ATOM 2367 N N . GLN A 1 313 ? 14.783 8.963 35.244 1.00 88.56 313 GLN A N 1
ATOM 2368 C CA . GLN A 1 313 ? 16.012 8.818 34.454 1.00 88.56 313 GLN A CA 1
ATOM 2369 C C . GLN A 1 313 ? 16.187 9.915 33.392 1.00 88.56 313 GLN A C 1
ATOM 2371 O O . GLN A 1 313 ? 17.311 10.193 32.982 1.00 88.56 313 GLN A O 1
ATOM 2376 N N . LEU A 1 314 ? 15.091 10.507 32.911 1.00 89.12 314 LEU A N 1
ATOM 2377 C CA . LEU A 1 314 ? 15.108 11.551 31.883 1.00 89.12 314 LEU A CA 1
ATOM 2378 C C . LEU A 1 314 ? 15.272 12.955 32.452 1.00 89.12 314 LEU A C 1
ATOM 2380 O O . LEU A 1 314 ? 15.814 13.804 31.750 1.00 89.12 314 LEU A O 1
ATOM 2384 N N . LEU A 1 315 ? 14.822 13.189 33.686 1.00 90.44 315 LEU A N 1
ATOM 2385 C CA . LEU A 1 315 ? 14.902 14.489 34.351 1.00 90.44 315 LEU A CA 1
ATOM 2386 C C . LEU A 1 315 ? 16.268 15.180 34.214 1.00 90.44 315 LEU A C 1
ATOM 2388 O O . LEU A 1 315 ? 16.278 16.291 33.693 1.00 90.44 315 LEU A O 1
ATOM 2392 N N . PRO A 1 316 ? 17.414 14.547 34.537 1.00 90.50 316 PRO A N 1
ATOM 2393 C CA . PRO A 1 316 ? 18.704 15.238 34.467 1.00 90.50 316 PRO A CA 1
ATOM 2394 C C . PRO A 1 316 ? 19.082 15.661 33.041 1.00 90.50 316 PRO A C 1
ATOM 2396 O O . PRO A 1 316 ? 19.787 16.647 32.845 1.00 90.50 316 PRO A O 1
ATOM 2399 N N . VAL A 1 317 ? 18.611 14.931 32.024 1.00 90.94 317 VAL A N 1
ATOM 2400 C CA . VAL A 1 317 ? 18.840 15.283 30.615 1.00 90.94 317 VAL A CA 1
ATOM 2401 C C . VAL A 1 317 ? 17.941 16.446 30.202 1.00 90.94 317 VAL A C 1
ATOM 2403 O O . VAL A 1 317 ? 18.402 17.362 29.528 1.00 90.94 317 VAL A O 1
ATOM 2406 N N . ILE A 1 318 ? 16.674 16.424 30.624 1.00 90.12 318 ILE A N 1
ATOM 2407 C CA . ILE A 1 318 ? 15.715 17.496 30.342 1.00 90.12 318 ILE A CA 1
ATOM 2408 C C . ILE A 1 318 ? 16.179 18.794 31.004 1.00 90.12 318 ILE A C 1
ATOM 2410 O O . ILE A 1 318 ? 16.259 19.811 30.329 1.00 90.12 318 ILE A O 1
ATOM 2414 N N . GLU A 1 319 ? 16.552 18.756 32.282 1.00 90.19 319 GLU A N 1
ATOM 2415 C CA . GLU A 1 319 ? 17.074 19.913 33.016 1.00 90.19 319 GLU A CA 1
ATOM 2416 C C . GLU A 1 319 ? 18.342 20.479 32.364 1.00 90.19 319 GLU A C 1
ATOM 2418 O O . GLU A 1 319 ? 18.466 21.693 32.204 1.00 90.19 319 GLU A O 1
ATOM 2423 N N . ALA A 1 320 ? 19.261 19.616 31.917 1.00 88.56 320 ALA A N 1
ATOM 2424 C CA . ALA A 1 320 ? 20.462 20.048 31.208 1.00 88.56 320 ALA A CA 1
ATOM 2425 C C . ALA A 1 320 ? 20.146 20.717 29.859 1.00 88.56 320 ALA A C 1
ATOM 2427 O O . ALA A 1 320 ? 20.777 21.714 29.509 1.00 88.56 320 ALA A O 1
ATOM 2428 N N . ASP A 1 321 ? 19.179 20.192 29.102 1.00 88.88 321 ASP A N 1
ATOM 2429 C CA . ASP A 1 321 ? 18.751 20.776 27.825 1.00 88.88 321 ASP A CA 1
ATOM 2430 C C . ASP A 1 321 ? 17.963 22.083 28.033 1.00 88.88 321 ASP A C 1
ATOM 2432 O O . ASP A 1 321 ? 18.108 23.023 27.250 1.00 88.88 321 ASP A O 1
ATOM 2436 N N . MET A 1 322 ? 17.183 22.186 29.116 1.00 88.75 322 MET A N 1
ATOM 2437 C CA . MET A 1 322 ? 16.518 23.425 29.533 1.00 88.75 322 MET A CA 1
ATOM 2438 C C . MET A 1 322 ? 17.538 24.504 29.912 1.00 88.75 322 MET A C 1
ATOM 2440 O O . MET A 1 322 ? 17.421 25.637 29.452 1.00 88.75 322 MET A O 1
ATOM 2444 N N . ALA A 1 323 ? 18.571 24.152 30.684 1.00 87.25 323 ALA A N 1
ATOM 2445 C CA . ALA A 1 323 ? 19.631 25.077 31.089 1.00 87.25 323 ALA A CA 1
ATOM 2446 C C . ALA A 1 323 ? 20.457 25.602 29.901 1.00 87.25 323 ALA A C 1
ATOM 2448 O O . ALA A 1 323 ? 20.971 26.717 29.947 1.00 87.25 323 ALA A O 1
ATOM 2449 N N . LYS A 1 324 ? 20.571 24.814 28.826 1.00 87.25 324 LYS A N 1
ATOM 2450 C CA . LYS A 1 324 ? 21.234 25.216 27.575 1.00 87.25 324 LYS A CA 1
ATOM 2451 C C . LYS A 1 324 ? 20.352 26.051 26.645 1.00 87.25 324 LYS A C 1
ATOM 2453 O O . LYS A 1 324 ? 20.873 26.630 25.699 1.00 87.25 324 LYS A O 1
ATOM 2458 N N . GLY A 1 325 ? 19.040 26.106 26.887 1.00 84.69 325 GLY A N 1
ATOM 2459 C CA . GLY A 1 325 ? 18.078 26.731 25.975 1.00 84.69 325 GLY A CA 1
ATOM 2460 C C . GLY A 1 325 ? 17.775 25.900 24.720 1.00 84.69 325 GLY A C 1
ATOM 2461 O O . GLY A 1 325 ? 17.186 26.413 23.774 1.00 84.69 325 GLY A O 1
ATOM 2462 N N . ASP A 1 326 ? 18.135 24.613 24.708 1.00 81.12 326 ASP A N 1
ATOM 2463 C CA . ASP A 1 326 ? 17.960 23.706 23.560 1.00 81.12 326 ASP A CA 1
ATOM 2464 C C . ASP A 1 326 ? 16.542 23.104 23.475 1.00 81.12 326 ASP A C 1
ATOM 2466 O O . ASP A 1 326 ? 16.241 22.283 22.596 1.00 81.12 326 ASP A O 1
ATOM 2470 N N . LEU A 1 327 ? 15.660 23.481 24.405 1.00 83.12 327 LEU A N 1
ATOM 2471 C CA . LEU A 1 327 ? 14.313 22.946 24.545 1.00 83.12 327 LEU A CA 1
ATOM 2472 C C . LEU A 1 327 ? 13.277 24.081 24.490 1.00 83.12 327 LEU A C 1
ATOM 2474 O O . LEU A 1 327 ? 13.371 25.014 25.284 1.00 83.12 327 LEU A O 1
ATOM 2478 N N . PRO A 1 328 ? 12.262 24.016 23.606 1.00 79.19 328 PRO A N 1
ATOM 2479 C CA . PRO A 1 328 ? 11.220 25.034 23.569 1.00 79.19 328 PRO A CA 1
ATOM 2480 C C . PRO A 1 328 ? 10.334 24.925 24.816 1.00 79.19 328 PRO A C 1
ATOM 2482 O O . PRO A 1 328 ? 9.689 23.892 25.047 1.00 79.19 328 PRO A O 1
ATOM 2485 N N . LEU A 1 329 ? 10.326 25.997 25.608 1.00 86.94 329 LEU A N 1
ATOM 2486 C CA . LEU A 1 329 ? 9.562 26.142 26.846 1.00 86.94 329 LEU A CA 1
ATOM 2487 C C . LEU A 1 329 ? 8.250 26.888 26.580 1.00 86.94 329 LEU A C 1
ATOM 2489 O O . LEU A 1 329 ? 8.188 27.748 25.704 1.00 86.94 329 LEU A O 1
ATOM 2493 N N . GLY A 1 330 ? 7.198 26.536 27.320 1.00 81.06 330 GLY A N 1
ATOM 2494 C CA . GLY A 1 330 ? 5.952 27.304 27.341 1.00 81.06 330 GLY A CA 1
ATOM 2495 C C . GLY A 1 330 ? 6.061 28.567 28.200 1.00 81.06 330 GLY A C 1
ATOM 2496 O O . GLY A 1 330 ? 7.098 28.822 28.814 1.00 81.06 330 GLY A O 1
ATOM 2497 N N . GLU A 1 331 ? 4.964 29.322 28.291 1.00 77.69 331 GLU A N 1
ATOM 2498 C CA . GLU A 1 331 ? 4.850 30.506 29.165 1.00 77.69 331 GLU A CA 1
ATOM 2499 C C . GLU A 1 331 ? 5.149 30.165 30.632 1.00 77.69 331 GLU A C 1
ATOM 2501 O O . GLU A 1 331 ? 5.789 30.934 31.346 1.00 77.69 331 GLU A O 1
ATOM 2506 N N . ASP A 1 332 ? 4.808 28.943 31.037 1.00 78.38 332 ASP A N 1
ATOM 2507 C CA . ASP A 1 332 ? 5.074 28.404 32.367 1.00 78.38 332 ASP A CA 1
ATOM 2508 C C . ASP A 1 332 ? 6.552 28.050 32.591 1.00 78.38 332 ASP A C 1
ATOM 2510 O O . ASP A 1 332 ? 6.884 27.471 33.617 1.00 78.38 332 ASP A O 1
ATOM 2514 N N . GLY A 1 333 ? 7.465 28.311 31.647 1.00 81.69 333 GLY A N 1
ATOM 2515 C CA . GLY A 1 333 ? 8.892 27.966 31.737 1.00 81.69 333 GLY A CA 1
ATOM 2516 C C . GLY A 1 333 ? 9.187 26.459 31.759 1.00 81.69 333 GLY A C 1
ATOM 2517 O O . GLY A 1 333 ? 10.305 26.053 32.066 1.00 81.69 333 GLY A O 1
ATOM 2518 N N . LEU A 1 334 ? 8.192 25.626 31.446 1.00 87.00 334 LEU A N 1
ATOM 2519 C CA . LEU A 1 334 ? 8.298 24.171 31.376 1.00 87.00 334 LEU A CA 1
ATOM 2520 C C . LEU A 1 334 ? 8.115 23.686 29.929 1.00 87.00 334 LEU A C 1
ATOM 2522 O O . LEU A 1 334 ? 7.353 24.281 29.160 1.00 87.00 334 LEU A O 1
ATOM 2526 N N . PRO A 1 335 ? 8.787 22.597 29.525 1.00 87.69 335 PRO A N 1
ATOM 2527 C CA . PRO A 1 335 ? 8.571 21.998 28.219 1.00 87.69 335 PRO A CA 1
ATOM 2528 C C . PRO A 1 335 ? 7.225 21.274 28.163 1.00 87.69 335 PRO A C 1
ATOM 2530 O O . PRO A 1 335 ? 6.845 20.546 29.079 1.00 87.69 335 PRO A O 1
ATOM 2533 N N . SER A 1 336 ? 6.516 21.407 27.040 1.00 87.00 336 SER A N 1
ATOM 2534 C CA . SER A 1 336 ? 5.261 20.673 26.850 1.00 87.00 336 SER A CA 1
ATOM 2535 C C . SER A 1 336 ? 5.495 19.155 26.835 1.00 87.00 336 SER A C 1
ATOM 2537 O O . SER A 1 336 ? 6.515 18.672 26.329 1.00 87.00 336 SER A O 1
ATOM 2539 N N . THR A 1 337 ? 4.509 18.370 27.283 1.00 83.56 337 THR A N 1
ATOM 2540 C CA . THR A 1 337 ? 4.562 16.898 27.204 1.00 83.56 337 THR A CA 1
ATOM 2541 C C . THR A 1 337 ? 4.878 16.428 25.781 1.00 83.56 337 THR A C 1
ATOM 2543 O O . THR A 1 337 ? 5.687 15.525 25.579 1.00 83.56 337 THR A O 1
ATOM 2546 N N . ARG A 1 338 ? 4.309 17.093 24.766 1.00 77.44 338 ARG A N 1
ATOM 2547 C CA . ARG A 1 338 ? 4.542 16.783 23.348 1.00 77.44 338 ARG A CA 1
ATOM 2548 C C . ARG A 1 338 ? 5.981 17.082 22.915 1.00 77.44 338 ARG A C 1
ATOM 2550 O O . ARG A 1 338 ? 6.537 16.321 22.121 1.00 77.44 338 ARG A O 1
ATOM 2557 N N . THR A 1 339 ? 6.587 18.143 23.448 1.00 82.12 339 THR A N 1
ATOM 2558 C CA . THR A 1 339 ? 8.001 18.485 23.232 1.00 82.12 339 THR A CA 1
ATOM 2559 C C . THR A 1 339 ? 8.901 17.367 23.752 1.00 82.12 339 THR A C 1
ATOM 2561 O O . THR A 1 339 ? 9.723 16.852 22.995 1.00 82.12 339 THR A O 1
ATOM 2564 N N . ILE A 1 340 ? 8.693 16.924 24.997 1.00 83.19 340 ILE A N 1
ATOM 2565 C CA . ILE A 1 340 ? 9.471 15.837 25.616 1.00 83.19 340 ILE A CA 1
ATOM 2566 C C . ILE A 1 340 ? 9.289 14.530 24.833 1.00 83.19 340 ILE A C 1
ATOM 2568 O O . ILE A 1 340 ? 10.265 13.859 24.493 1.00 83.19 340 ILE A O 1
ATOM 2572 N N . MET A 1 341 ? 8.048 14.186 24.479 1.00 82.00 341 MET A N 1
ATOM 2573 C CA . MET A 1 341 ? 7.754 12.994 23.678 1.00 82.00 341 MET A CA 1
ATOM 2574 C C . MET A 1 341 ? 8.505 13.005 22.344 1.00 82.00 341 MET A C 1
ATOM 2576 O O . MET A 1 341 ? 9.131 12.010 21.981 1.00 82.00 341 MET A O 1
ATOM 2580 N N . ARG A 1 342 ? 8.467 14.132 21.620 1.00 78.25 342 ARG A N 1
ATOM 2581 C CA . ARG A 1 342 ? 9.097 14.271 20.301 1.00 78.25 342 ARG A CA 1
ATOM 2582 C C . ARG A 1 342 ? 10.621 14.276 20.389 1.00 78.25 342 ARG A C 1
ATOM 2584 O O . ARG A 1 342 ? 11.269 13.661 19.546 1.00 78.25 342 ARG A O 1
ATOM 2591 N N . ARG A 1 343 ? 11.188 14.963 21.383 1.00 81.50 343 ARG A N 1
ATOM 2592 C CA . ARG A 1 343 ? 12.639 15.119 21.543 1.00 81.50 343 ARG A CA 1
ATOM 2593 C C . ARG A 1 343 ? 13.303 13.829 22.015 1.00 81.50 343 ARG A C 1
ATOM 2595 O O . ARG A 1 343 ? 14.293 13.410 21.423 1.00 81.50 343 ARG A O 1
ATOM 2602 N N . TYR A 1 344 ? 12.733 13.174 23.026 1.00 82.44 344 TYR A N 1
ATOM 2603 C CA . TYR A 1 344 ? 13.352 12.015 23.680 1.00 82.44 344 TYR A CA 1
ATOM 2604 C C . TYR A 1 344 ? 12.770 10.669 23.233 1.00 82.44 344 TYR A C 1
ATOM 2606 O O . TYR A 1 344 ? 13.242 9.621 23.671 1.00 82.44 344 TYR A O 1
ATOM 2614 N N . SER A 1 345 ? 11.775 10.672 22.337 1.00 75.75 345 SER A N 1
ATOM 2615 C CA . SER A 1 345 ? 11.113 9.461 21.822 1.00 75.75 345 SER A CA 1
ATOM 2616 C C . SER A 1 345 ? 10.532 8.581 22.938 1.00 75.75 345 SER A C 1
ATOM 2618 O O . SER A 1 345 ? 10.671 7.355 22.930 1.00 75.75 345 SER A O 1
ATOM 2620 N N . LYS A 1 346 ? 9.907 9.215 23.935 1.00 81.62 346 LYS A N 1
ATOM 2621 C CA . LYS A 1 346 ? 9.333 8.546 25.112 1.00 81.62 346 LYS A CA 1
ATOM 2622 C C . LYS A 1 346 ? 7.813 8.532 25.047 1.00 81.62 346 LYS A C 1
ATOM 2624 O O . LYS A 1 346 ? 7.197 9.397 24.429 1.00 81.62 346 LYS A O 1
ATOM 2629 N N . GLY A 1 347 ? 7.222 7.514 25.672 1.00 75.94 347 GLY A N 1
ATOM 2630 C CA . GLY A 1 347 ? 5.771 7.356 25.729 1.00 75.94 347 GLY A CA 1
ATOM 2631 C C . GLY A 1 347 ? 5.103 8.505 26.483 1.00 75.94 347 GLY A C 1
ATOM 2632 O O . GLY A 1 347 ? 5.723 9.128 27.347 1.00 75.94 347 GLY A O 1
ATOM 2633 N N . LYS A 1 348 ? 3.825 8.756 26.175 1.00 81.62 348 LYS A N 1
ATOM 2634 C CA . LYS A 1 348 ? 3.029 9.840 26.770 1.00 81.62 348 LYS A CA 1
ATOM 2635 C C . LYS A 1 348 ? 3.067 9.819 28.297 1.00 81.62 348 LYS A C 1
ATOM 2637 O O . LYS A 1 348 ? 3.339 10.849 28.890 1.00 81.62 348 LYS A O 1
ATOM 2642 N N . LEU A 1 349 ? 2.877 8.649 28.912 1.00 79.56 349 LEU A N 1
ATOM 2643 C CA . LEU A 1 349 ? 2.904 8.493 30.372 1.00 79.56 349 LEU A CA 1
ATOM 2644 C C . LEU A 1 349 ? 4.251 8.901 30.981 1.00 79.56 349 LEU A C 1
ATOM 2646 O O . LEU A 1 349 ? 4.279 9.644 31.948 1.00 79.56 349 LEU A O 1
ATOM 2650 N N . THR A 1 350 ? 5.372 8.476 30.392 1.00 83.38 350 THR A N 1
ATOM 2651 C CA . THR A 1 350 ? 6.713 8.855 30.872 1.00 83.38 350 THR A CA 1
ATOM 2652 C C . THR A 1 350 ? 6.960 10.353 30.726 1.00 83.38 350 THR A C 1
ATOM 2654 O O . THR A 1 350 ? 7.507 10.976 31.629 1.00 83.38 350 THR A O 1
ATOM 2657 N N . ALA A 1 351 ? 6.560 10.938 29.595 1.00 85.94 351 ALA A N 1
ATOM 2658 C CA . ALA A 1 351 ? 6.703 12.370 29.369 1.00 85.94 351 ALA A CA 1
ATOM 2659 C C . ALA A 1 351 ? 5.802 13.186 30.303 1.00 85.94 351 ALA A C 1
ATOM 2661 O O . ALA A 1 351 ? 6.228 14.220 30.798 1.00 85.94 351 ALA A O 1
ATOM 2662 N N . GLN A 1 352 ? 4.582 12.716 30.559 1.00 87.94 352 GLN A N 1
ATOM 2663 C CA . GLN A 1 352 ? 3.645 13.364 31.466 1.00 87.94 352 GLN A CA 1
ATOM 2664 C C . GLN A 1 352 ? 4.158 13.304 32.904 1.00 87.94 352 GLN A C 1
ATOM 2666 O O . GLN A 1 352 ? 4.304 14.354 33.509 1.00 87.94 352 GLN A O 1
ATOM 2671 N N . CYS A 1 353 ? 4.605 12.135 33.381 1.00 87.19 353 CYS A N 1
ATOM 2672 C CA . CYS A 1 353 ? 5.268 12.024 34.681 1.00 87.19 353 CYS A CA 1
ATOM 2673 C C . CYS A 1 353 ? 6.495 12.941 34.799 1.00 87.19 353 CYS A C 1
ATOM 2675 O O . CYS A 1 353 ? 6.731 13.492 35.864 1.00 87.19 353 CYS A O 1
ATOM 2677 N N . ALA A 1 354 ? 7.280 13.121 33.731 1.00 89.69 354 ALA A N 1
ATOM 2678 C CA . ALA A 1 354 ? 8.421 14.037 33.760 1.00 89.69 354 ALA A CA 1
ATOM 2679 C C . ALA A 1 354 ? 7.983 15.505 33.908 1.00 89.69 354 ALA A C 1
ATOM 2681 O O . ALA A 1 354 ? 8.574 16.225 34.706 1.00 89.69 354 ALA A O 1
ATOM 2682 N N . VAL A 1 355 ? 6.940 15.939 33.184 1.00 90.38 355 VAL A N 1
ATOM 2683 C CA . VAL A 1 355 ? 6.363 17.288 33.346 1.00 90.38 355 VAL A CA 1
ATOM 2684 C C . VAL A 1 355 ? 5.781 17.467 34.745 1.00 90.38 355 VAL A C 1
ATOM 2686 O O . VAL A 1 355 ? 6.041 18.490 35.369 1.00 90.38 355 VAL A O 1
ATOM 2689 N N . ASP A 1 356 ? 5.046 16.475 35.247 1.00 90.12 356 ASP A N 1
ATOM 2690 C CA . ASP A 1 356 ? 4.419 16.527 36.568 1.00 90.12 356 ASP A CA 1
ATOM 2691 C C . ASP A 1 356 ? 5.490 16.693 37.662 1.00 90.12 356 ASP A C 1
ATOM 2693 O O . ASP A 1 356 ? 5.399 17.618 38.466 1.00 90.12 356 ASP A O 1
ATOM 2697 N N . ILE A 1 357 ? 6.569 15.896 37.619 1.00 90.25 357 ILE A N 1
ATOM 2698 C CA . ILE A 1 357 ? 7.696 16.001 38.565 1.00 90.25 357 ILE A CA 1
ATOM 2699 C C . ILE A 1 357 ? 8.380 17.373 38.477 1.00 90.25 357 ILE A C 1
ATOM 2701 O O . ILE A 1 357 ? 8.645 17.979 39.512 1.00 90.25 357 ILE A O 1
ATOM 2705 N N . LEU A 1 358 ? 8.651 17.886 37.270 1.00 90.31 358 LEU A N 1
ATOM 2706 C CA . LEU A 1 358 ? 9.256 19.215 37.093 1.00 90.31 358 LEU A CA 1
ATOM 2707 C C . LEU A 1 358 ? 8.342 20.332 37.621 1.00 90.31 358 LEU A C 1
ATOM 2709 O O . LEU A 1 358 ? 8.815 21.312 38.197 1.00 90.31 358 LEU A O 1
ATOM 2713 N N . SER A 1 359 ? 7.027 20.183 37.446 1.00 88.31 359 SER A N 1
ATOM 2714 C CA . SER A 1 359 ? 6.046 21.139 37.959 1.00 88.31 359 SER A CA 1
ATOM 2715 C C . SER A 1 359 ? 5.977 21.131 39.489 1.00 88.31 359 SER A C 1
ATOM 2717 O O . SER A 1 359 ? 5.890 22.198 40.097 1.00 88.31 359 SER A O 1
ATOM 2719 N N . ASP A 1 360 ? 6.093 19.956 40.113 1.00 87.75 360 ASP A N 1
ATOM 2720 C CA . ASP A 1 360 ? 6.118 19.801 41.569 1.00 87.75 360 ASP A CA 1
ATOM 2721 C C . ASP A 1 360 ? 7.426 20.322 42.177 1.00 87.75 360 ASP A C 1
ATOM 2723 O O . ASP A 1 360 ? 7.396 21.024 43.186 1.00 87.75 360 ASP A O 1
ATOM 2727 N N . GLN A 1 361 ? 8.574 20.056 41.543 1.00 86.38 361 GLN A N 1
ATOM 2728 C CA . GLN A 1 361 ? 9.872 20.588 41.979 1.00 86.38 361 GLN A CA 1
ATOM 2729 C C . GLN A 1 361 ? 9.897 22.116 41.980 1.00 86.38 361 GLN A C 1
ATOM 2731 O O . GLN A 1 361 ? 10.459 22.723 42.888 1.00 86.38 361 GLN A O 1
ATOM 2736 N N . ARG A 1 362 ? 9.264 22.743 40.984 1.00 82.62 362 ARG A N 1
ATOM 2737 C CA . ARG A 1 362 ? 9.181 24.201 40.910 1.00 82.62 362 ARG A CA 1
ATOM 2738 C C . ARG A 1 362 ? 8.258 24.782 41.978 1.00 82.62 362 ARG A C 1
ATOM 2740 O O . ARG A 1 362 ? 8.622 25.765 42.607 1.00 82.62 362 ARG A O 1
ATOM 2747 N N . LYS A 1 363 ? 7.104 24.152 42.222 1.00 80.94 363 LYS A N 1
ATOM 2748 C CA . LYS A 1 363 ? 6.170 24.562 43.286 1.00 80.94 363 LYS A CA 1
ATOM 2749 C C . LYS A 1 363 ? 6.735 24.381 44.695 1.00 80.94 363 LYS A C 1
ATOM 2751 O O . LYS A 1 363 ? 6.289 25.066 45.601 1.00 80.94 363 LYS A O 1
ATOM 2756 N N . GLY A 1 364 ? 7.660 23.441 44.892 1.00 69.38 364 GLY A N 1
ATOM 2757 C CA . GLY A 1 364 ? 8.328 23.216 46.177 1.00 69.38 364 GLY A CA 1
ATOM 2758 C C . GLY A 1 364 ? 9.582 24.067 46.412 1.00 69.38 364 GLY A C 1
ATOM 2759 O O . GLY A 1 364 ? 10.174 23.959 47.483 1.00 69.38 364 GLY A O 1
ATOM 2760 N N . GLY A 1 365 ? 10.016 24.847 45.414 1.00 58.12 365 GLY A N 1
ATOM 2761 C CA . GLY A 1 365 ? 11.190 25.726 45.485 1.00 58.12 365 GLY A CA 1
ATOM 2762 C C . GLY A 1 365 ? 10.871 27.222 45.602 1.00 58.12 365 GLY A C 1
ATOM 2763 O O . GLY A 1 365 ? 11.799 28.008 45.786 1.00 58.12 365 GLY A O 1
ATOM 2764 N N . GLU A 1 366 ? 9.594 27.599 45.486 1.00 47.03 366 GLU A N 1
ATOM 2765 C CA . GLU A 1 366 ? 9.032 28.903 45.887 1.00 47.03 366 GLU A CA 1
ATOM 2766 C C . GLU A 1 366 ? 8.519 28.823 47.329 1.00 47.03 366 GLU A C 1
ATOM 2768 O O . GLU A 1 366 ? 8.679 29.828 48.062 1.00 47.03 366 GLU A O 1
#

Radius of gyration: 46.53 Å; chains: 1; bounding box: 126×91×81 Å

Secondary structure (DSSP, 8-state):
-PPPPPP-------HHHHHHHHHHHHHHHTT-SS---HHHHHHHHHHHHHHHHHHHHHHHHTTGGGS-S---HHHHHHHHHHHHHHHHHHHHHHHHHHHHHHHHHHHHHHHHHHHHHHHHHHHHHHHHHHHHHHHHS-HHHHHHHHHHHHHHHHHHHHHHHHHHHHHHHHHHHHHHHTTS--GGGGGTTHHHHHHHHHHHHHHHHHHHTT-HHHH-SEEE-TTSPEEEPHHHHHHHHHHHHHHHHHHHHHHHHH-TT-HHHHHHHHHHHHHHHHHHHHHHHHHHHHHHHHHHHHHS----TTHHHHHHHHHHHHHHHHHHHHHHT-S-B-TTSSB-HHHHHHHHT--HHHHHHHHHHHHHHHHTT-

Organism: NCBI:txid577680

pLDDT: mean 75.21, std 14.24, range [37.62, 93.19]

Sequence (366 aa):
MTATQAPTNGHDLDKGVVARFGAKLAKTAETSDNVEPEQDIEVRKLRAEAARKREINRLETENAELFANVVDPDERQAEHGVNRTIRARERKARLALGLAEAERRERAAKQNAQMDALDDKEALDQRKALRRRRRLTNPNAALASAYRRWRTYSAVLALVAAAGIGFTSYAVAHGLGGENPNPLFYAVEPLFSVPLMIIVLLQSFAAQHGRLHMVAPARTSEDGSRQITGIGWIEIGLLFGSTGLAAAGATQIGGTNAPALFAASLIAPLLVLIAVSLQYVLAHVVGTTIAELRLDGPVDEDTPRKAATGALQLLPVIEADMAKGDLPLGEDGLPSTRTIMRRYSKGKLTAQCAVDILSDQRKGGE

Foldseek 3Di:
DDDDDDDDDDDDDDPVVVVVVVVVVVVVVVVPPPPPDVVVVVVVVVVVVVVVVVVVVVVVVVVCVVVPPDDDPVVVVVVVVVVVVVVVVVVVVVVVVVVVVVVVVVVVVVVVVVVVVVVVVVVVVVVVVVVVVVLVPALVSVLVVLVVVLVVLLVVLLVLLVVLLQVLLVLLQCLVAPPDGDPVSSVQLCVLLVVLNVLLVVLLVCLLLLNNVVSPQWDQDPVRDIDGDPNVVSNVVSLCSNQVSLLSSQCSVPPPPCVVSSVVSNPSSVSNVVSSVVSNVSSNVSSVVSLVSVQVHDDDVCNLVVLLVLLVVCLVVLVVCLVVVVFDADPVSHGDLVRCCSPVVDHSSNSVSNRVVVVVVVVVVD